Protein AF-A0A9P4VX87-F1 (afdb_monomer_lite)

Organism: NCBI:txid1346257

Structure (mmCIF, N/CA/C/O backbone):
data_AF-A0A9P4VX87-F1
#
_entry.id   AF-A0A9P4VX87-F1
#
loop_
_atom_site.group_PDB
_atom_site.id
_atom_site.type_symbol
_atom_site.label_atom_id
_atom_site.label_alt_id
_atom_site.label_comp_id
_atom_site.label_asym_id
_atom_site.label_entity_id
_atom_site.label_seq_id
_atom_site.pdbx_PDB_ins_code
_atom_site.Cartn_x
_atom_site.Cartn_y
_atom_site.Cartn_z
_atom_site.occupancy
_atom_site.B_iso_or_equiv
_atom_site.auth_seq_id
_atom_site.auth_comp_id
_atom_site.auth_asym_id
_atom_site.auth_atom_id
_atom_site.pdbx_PDB_model_num
ATOM 1 N N . MET A 1 1 ? -14.992 21.705 15.694 1.00 51.75 1 MET A N 1
ATOM 2 C CA . MET A 1 1 ? -15.619 20.490 15.130 1.00 51.75 1 MET A CA 1
ATOM 3 C C . MET A 1 1 ? -15.555 19.301 16.099 1.00 51.75 1 MET A C 1
ATOM 5 O O . MET A 1 1 ? -16.395 18.420 15.981 1.00 51.75 1 MET A O 1
ATOM 9 N N . ILE A 1 2 ? -14.678 19.348 17.113 1.00 53.81 2 ILE A N 1
ATOM 10 C CA . ILE A 1 2 ? -14.534 18.455 18.288 1.00 53.81 2 ILE A CA 1
ATOM 11 C C . ILE A 1 2 ? -15.812 17.770 18.815 1.00 53.81 2 ILE A C 1
ATOM 13 O O . ILE A 1 2 ? -15.749 16.610 19.221 1.00 53.81 2 ILE A O 1
ATOM 17 N N . SER A 1 3 ? -16.982 18.418 18.800 1.00 66.88 3 SER A N 1
ATOM 18 C CA . SER A 1 3 ? -18.231 17.787 19.256 1.00 66.88 3 SER A CA 1
ATOM 19 C C . SER A 1 3 ? -18.628 16.541 18.450 1.00 66.88 3 SER A C 1
ATOM 21 O O . SER A 1 3 ? -19.128 15.587 19.042 1.00 66.88 3 SER A O 1
ATOM 23 N N . GLY A 1 4 ? -18.382 16.511 17.134 1.00 79.25 4 GLY A N 1
ATOM 24 C CA . GLY A 1 4 ? -18.858 15.441 16.248 1.00 79.25 4 GLY A CA 1
ATOM 25 C C . GLY A 1 4 ? -18.179 14.091 16.491 1.00 79.25 4 GLY A C 1
ATOM 26 O O . GLY A 1 4 ? -18.853 13.098 16.758 1.00 79.25 4 GLY A O 1
ATOM 27 N N . ALA A 1 5 ? -16.842 14.052 16.465 1.00 73.31 5 ALA A N 1
ATOM 28 C CA . ALA A 1 5 ? -16.083 12.815 16.679 1.00 73.31 5 ALA A CA 1
ATOM 29 C C . ALA A 1 5 ? -16.333 12.224 18.078 1.00 73.31 5 ALA A C 1
ATOM 31 O O . ALA A 1 5 ? -16.560 11.023 18.221 1.00 73.31 5 ALA A O 1
ATOM 32 N N . LYS A 1 6 ? -16.374 13.084 19.105 1.00 83.19 6 LYS A N 1
ATOM 33 C CA . LYS A 1 6 ? -16.723 12.704 20.478 1.00 83.19 6 LYS A CA 1
ATOM 34 C C . LYS A 1 6 ? -18.116 12.074 20.571 1.00 83.19 6 LYS A C 1
ATOM 36 O O . LYS A 1 6 ? -18.276 11.075 21.269 1.00 83.19 6 LYS A O 1
ATOM 41 N N . MET A 1 7 ? -19.112 12.646 19.892 1.00 86.50 7 MET A N 1
ATOM 42 C CA . MET A 1 7 ? -20.485 12.135 19.899 1.00 86.50 7 MET A CA 1
ATOM 43 C C . MET A 1 7 ? -20.558 10.728 19.295 1.00 86.50 7 MET A C 1
ATOM 45 O O . MET A 1 7 ? -21.020 9.817 19.974 1.00 86.50 7 MET A O 1
ATOM 49 N N . ILE A 1 8 ? -19.996 10.535 18.096 1.00 88.38 8 ILE A N 1
ATOM 50 C CA . ILE A 1 8 ? -19.973 9.240 17.389 1.00 88.38 8 ILE A CA 1
ATOM 51 C C . ILE A 1 8 ? -19.275 8.156 18.227 1.00 88.38 8 ILE A C 1
ATOM 53 O O . ILE A 1 8 ? -19.765 7.034 18.336 1.00 88.38 8 ILE A O 1
ATOM 57 N N . VAL A 1 9 ? -18.141 8.481 18.860 1.00 87.81 9 VAL A N 1
ATOM 58 C CA . VAL A 1 9 ? -17.408 7.522 19.704 1.00 87.81 9 VAL A CA 1
ATOM 59 C C . VAL A 1 9 ? -18.193 7.141 20.965 1.00 87.81 9 VAL A C 1
ATOM 61 O O . VAL A 1 9 ? -18.190 5.971 21.351 1.00 87.81 9 VAL A O 1
ATOM 64 N N . ASN A 1 10 ? -18.870 8.099 21.605 1.00 90.62 10 ASN A N 1
ATOM 65 C CA . ASN A 1 10 ? -19.718 7.814 22.762 1.00 90.62 10 ASN A CA 1
ATOM 66 C C . ASN A 1 10 ? -20.929 6.961 22.367 1.00 90.62 10 ASN A C 1
ATOM 68 O O . ASN A 1 10 ? -21.213 5.973 23.035 1.00 90.62 10 ASN A O 1
ATOM 72 N N . GLU A 1 11 ? -21.606 7.303 21.270 1.00 94.12 11 GLU A N 1
ATOM 73 C CA . GLU A 1 11 ? -22.747 6.554 20.737 1.00 94.12 11 GLU A CA 1
ATOM 74 C C . GLU A 1 11 ? -22.368 5.100 20.423 1.00 94.12 11 GLU A C 1
ATOM 76 O O . GLU A 1 11 ? -23.004 4.175 20.930 1.00 94.12 11 GLU A O 1
ATOM 81 N N . PHE A 1 12 ? -21.261 4.885 19.703 1.00 93.12 12 PHE A N 1
ATOM 82 C CA . PHE A 1 12 ? -20.718 3.549 19.451 1.00 93.12 12 PHE A CA 1
ATOM 83 C C . PHE A 1 12 ? -20.520 2.756 20.752 1.00 93.12 12 PHE A C 1
ATOM 85 O O . PHE A 1 12 ? -20.948 1.609 20.853 1.00 93.12 12 PHE A O 1
ATOM 92 N N . PHE A 1 13 ? -19.911 3.362 21.773 1.00 94.75 13 PHE A N 1
ATOM 93 C CA . PHE A 1 13 ? -19.628 2.693 23.044 1.00 94.75 13 PHE A CA 1
ATOM 94 C C . PHE A 1 13 ? -20.814 2.549 24.003 1.00 94.75 13 PHE A C 1
ATOM 96 O O . PHE A 1 13 ? -20.696 1.779 24.964 1.00 94.75 13 PHE A O 1
ATOM 103 N N . ASN A 1 14 ? -21.900 3.282 23.772 1.00 95.94 14 ASN A N 1
ATOM 104 C CA . ASN A 1 14 ? -23.174 3.108 24.462 1.00 95.94 14 ASN A CA 1
ATOM 105 C C . ASN A 1 14 ? -23.969 1.957 23.832 1.00 95.94 14 ASN A C 1
ATOM 107 O O . ASN A 1 14 ? -24.584 1.181 24.554 1.00 95.94 14 ASN A O 1
ATOM 111 N N . ASN A 1 15 ? -23.893 1.810 22.505 1.00 96.69 15 ASN A N 1
ATOM 112 C CA . ASN A 1 15 ? -24.553 0.733 21.764 1.00 96.69 15 ASN A CA 1
ATOM 113 C C . ASN A 1 15 ? -23.782 -0.603 21.824 1.00 96.69 15 ASN A C 1
ATOM 115 O O . ASN A 1 15 ? -24.377 -1.652 21.612 1.00 96.69 15 ASN A O 1
ATOM 119 N N . ASN A 1 16 ? -22.477 -0.570 22.125 1.00 95.88 16 ASN A N 1
ATOM 120 C CA . ASN A 1 16 ? -21.585 -1.737 22.212 1.00 95.88 16 ASN A CA 1
ATOM 121 C C . ASN A 1 16 ? -20.848 -1.710 23.570 1.00 95.88 16 ASN A C 1
ATOM 123 O O . ASN A 1 16 ? -19.683 -1.298 23.688 1.00 95.88 16 ASN A O 1
ATOM 127 N N . ILE A 1 17 ? -21.573 -2.037 24.645 1.00 96.62 17 ILE A N 1
ATOM 128 C CA . ILE A 1 17 ? -21.105 -1.886 26.036 1.00 96.62 17 ILE A CA 1
ATOM 129 C C . ILE A 1 17 ? -19.985 -2.870 26.401 1.00 96.62 17 ILE A C 1
ATOM 131 O O . ILE A 1 17 ? -19.109 -2.542 27.206 1.00 96.62 17 ILE A O 1
ATOM 135 N N . GLU A 1 18 ? -19.987 -4.042 25.773 1.00 97.06 18 GLU A N 1
ATOM 136 C CA . GLU A 1 18 ? -19.048 -5.152 25.935 1.00 97.06 18 GLU A CA 1
ATOM 137 C C . GLU A 1 18 ? -17.668 -4.896 25.306 1.00 97.06 18 GLU A C 1
ATOM 139 O O . GLU A 1 18 ? -16.687 -5.546 25.687 1.00 97.06 18 GLU A O 1
ATOM 144 N N . VAL A 1 19 ? -17.547 -3.911 24.405 1.00 95.38 19 VAL A N 1
ATOM 145 C CA . VAL A 1 19 ? -16.275 -3.544 23.765 1.00 95.38 19 VAL A CA 1
ATOM 146 C C . VAL A 1 19 ? -15.327 -2.889 24.776 1.00 95.38 19 VAL A C 1
ATOM 148 O O . VAL A 1 19 ? -15.381 -1.691 25.057 1.00 95.38 19 VAL A O 1
ATOM 151 N N . LYS A 1 20 ? -14.400 -3.688 25.312 1.00 95.88 20 LYS A N 1
ATOM 152 C CA . LYS A 1 20 ? -13.358 -3.249 26.263 1.00 95.88 20 LYS A CA 1
ATOM 153 C C . LYS A 1 20 ? -12.129 -2.634 25.582 1.00 95.88 20 LYS A C 1
ATOM 155 O O . LYS A 1 20 ? -11.438 -1.807 26.187 1.00 95.88 20 LYS A O 1
ATOM 160 N N . PHE A 1 21 ? -11.866 -3.014 24.332 1.00 95.81 21 PHE A N 1
ATOM 161 C CA . PHE A 1 21 ? -10.670 -2.644 23.576 1.00 95.81 21 PHE A CA 1
ATOM 162 C C . PHE A 1 21 ? -11.008 -2.227 22.144 1.00 95.81 21 PHE A C 1
ATOM 164 O O . PHE A 1 21 ? -11.924 -2.771 21.536 1.00 95.81 21 PHE A O 1
ATOM 171 N N . VAL A 1 22 ? -10.223 -1.302 21.593 1.00 90.00 22 VAL A N 1
ATOM 172 C CA . VAL A 1 22 ? -10.300 -0.848 20.200 1.00 90.00 22 VAL A CA 1
ATOM 173 C C . VAL A 1 22 ? -8.996 -1.197 19.491 1.00 90.00 22 VAL A C 1
ATOM 175 O O . VAL A 1 22 ? -7.906 -1.002 20.038 1.00 90.00 22 VAL A O 1
ATOM 178 N N . ARG A 1 23 ? -9.114 -1.708 18.263 1.00 87.25 23 ARG A N 1
ATOM 179 C CA . ARG A 1 23 ? -7.987 -2.014 17.379 1.00 87.25 23 ARG A CA 1
ATOM 180 C C . ARG A 1 23 ? -7.685 -0.803 16.499 1.00 87.25 23 ARG A C 1
ATOM 182 O O . ARG A 1 23 ? -8.334 -0.591 15.478 1.00 87.25 23 ARG A O 1
ATOM 189 N N . LEU A 1 24 ? -6.691 -0.015 16.892 1.00 80.56 24 LEU A N 1
ATOM 190 C CA . LEU A 1 24 ? -6.141 1.041 16.049 1.00 80.56 24 LEU A CA 1
ATOM 191 C C . LEU A 1 24 ? -5.303 0.410 14.943 1.00 80.56 24 LEU A C 1
ATOM 193 O O . LEU A 1 24 ? -4.295 -0.227 15.241 1.00 80.56 24 LEU A O 1
ATOM 197 N N . THR A 1 25 ? -5.709 0.613 13.693 1.00 78.38 25 THR A N 1
ATOM 198 C CA . THR A 1 25 ? -5.045 0.038 12.518 1.00 78.38 25 THR A CA 1
ATOM 199 C C . THR A 1 25 ? -4.660 1.154 11.551 1.00 78.38 25 THR A C 1
ATOM 201 O O . THR A 1 25 ? -5.471 2.042 11.293 1.00 78.38 25 THR A O 1
ATOM 204 N N . TRP A 1 26 ? -3.433 1.135 11.036 1.00 78.69 26 TRP A N 1
ATOM 205 C CA . TRP A 1 26 ? -2.957 2.056 9.999 1.00 78.69 26 TRP A CA 1
ATOM 206 C C . TRP A 1 26 ? -1.981 1.341 9.063 1.00 78.69 26 TRP A C 1
ATOM 208 O O . TRP A 1 26 ? -1.484 0.265 9.385 1.00 78.69 26 TRP A O 1
ATOM 218 N N . VAL A 1 27 ? -1.707 1.938 7.908 1.00 71.56 27 VAL A N 1
ATOM 219 C CA . VAL A 1 27 ? -0.697 1.462 6.954 1.00 71.56 27 VAL A CA 1
ATOM 220 C C . VAL A 1 27 ? 0.492 2.418 7.005 1.00 71.56 27 VAL A C 1
ATOM 222 O O . VAL A 1 27 ? 0.299 3.631 7.127 1.00 71.56 27 VAL A O 1
ATOM 225 N N . ASP A 1 28 ? 1.705 1.875 6.984 1.00 75.56 28 ASP A N 1
ATOM 226 C CA . ASP A 1 28 ? 2.951 2.645 7.003 1.00 75.56 28 ASP A CA 1
ATOM 227 C C . ASP A 1 28 ? 3.530 2.863 5.583 1.00 75.56 28 ASP A C 1
ATOM 229 O O . ASP A 1 28 ? 2.918 2.447 4.598 1.00 75.56 28 ASP A O 1
ATOM 233 N N . PHE A 1 29 ? 4.676 3.543 5.437 1.00 69.06 29 PHE A N 1
ATOM 234 C CA . PHE A 1 29 ? 5.239 3.884 4.115 1.00 69.06 29 PHE A CA 1
ATOM 235 C C . PHE A 1 29 ? 5.654 2.685 3.253 1.00 69.06 29 PHE A C 1
ATOM 237 O O . PHE A 1 29 ? 5.948 2.864 2.074 1.00 69.06 29 PHE A O 1
ATOM 244 N N . LEU A 1 30 ? 5.690 1.476 3.815 1.00 69.31 30 LEU A N 1
ATOM 245 C CA . LEU A 1 30 ? 6.043 0.247 3.104 1.00 69.31 30 LEU A CA 1
ATOM 246 C C . LEU A 1 30 ? 4.815 -0.628 2.824 1.00 69.31 30 LEU A C 1
ATOM 248 O O . LEU A 1 30 ? 4.954 -1.797 2.476 1.00 69.31 30 LEU A O 1
ATOM 252 N N . GLY A 1 31 ? 3.607 -0.093 3.027 1.00 70.19 31 GLY A N 1
ATOM 253 C CA . GLY A 1 31 ? 2.368 -0.858 2.911 1.00 70.19 31 GLY A CA 1
ATOM 254 C C . GLY A 1 31 ? 2.112 -1.793 4.098 1.00 70.19 31 GLY A C 1
ATOM 255 O O . GLY A 1 31 ? 1.125 -2.529 4.091 1.00 70.19 31 GLY A O 1
ATOM 256 N N . ALA A 1 32 ? 2.947 -1.775 5.145 1.00 72.06 32 ALA A N 1
ATOM 257 C CA . ALA A 1 32 ? 2.795 -2.701 6.257 1.00 72.06 32 ALA A CA 1
ATOM 258 C C . ALA A 1 32 ? 1.619 -2.290 7.154 1.00 72.06 32 ALA A C 1
ATOM 260 O O . ALA A 1 32 ? 1.594 -1.197 7.730 1.00 72.06 32 ALA A O 1
ATOM 261 N N . LEU A 1 33 ? 0.651 -3.197 7.309 1.00 72.62 33 LEU A N 1
ATOM 262 C CA . LEU A 1 33 ? -0.486 -3.010 8.202 1.00 72.62 33 LEU A CA 1
ATOM 263 C C . LEU A 1 33 ? -0.019 -3.066 9.661 1.00 72.62 33 LEU A C 1
ATOM 265 O O . LEU A 1 33 ? 0.383 -4.110 10.177 1.00 72.62 33 LEU A O 1
ATOM 269 N N . ARG A 1 34 ? -0.085 -1.932 10.350 1.00 76.12 34 ARG A N 1
ATOM 270 C CA . ARG A 1 34 ? 0.271 -1.795 11.761 1.00 76.12 34 ARG A CA 1
ATOM 271 C C . ARG A 1 34 ? -0.985 -1.783 12.615 1.00 76.12 34 ARG A C 1
ATOM 273 O O . ARG A 1 34 ? -1.980 -1.153 12.272 1.00 76.12 34 ARG A O 1
ATOM 280 N N . THR A 1 35 ? -0.921 -2.463 13.755 1.00 78.81 35 THR A N 1
ATOM 281 C CA . THR A 1 35 ? -2.012 -2.540 14.731 1.00 78.81 35 THR A CA 1
ATOM 282 C C . THR A 1 35 ? -1.505 -2.176 16.124 1.00 78.81 35 THR A C 1
ATOM 284 O O . THR A 1 35 ? -0.443 -2.635 16.541 1.00 78.81 35 THR A O 1
ATOM 287 N N . ARG A 1 36 ? -2.293 -1.414 16.891 1.00 81.88 36 ARG A N 1
ATOM 288 C CA . ARG A 1 36 ? -2.228 -1.411 18.361 1.00 81.88 36 ARG A CA 1
ATOM 289 C C . ARG A 1 36 ? -3.610 -1.631 18.953 1.00 81.88 36 ARG A C 1
ATOM 291 O O . ARG A 1 36 ? -4.609 -1.122 18.454 1.00 81.88 36 ARG A O 1
ATOM 298 N N . ILE A 1 37 ? -3.646 -2.360 20.060 1.00 88.12 37 ILE A N 1
ATOM 299 C CA . ILE A 1 37 ? -4.846 -2.540 20.872 1.00 88.12 37 ILE A CA 1
ATOM 300 C C . ILE A 1 37 ? -4.787 -1.511 22.001 1.00 88.12 37 ILE A C 1
ATOM 302 O O . ILE A 1 37 ? -3.785 -1.416 22.709 1.00 88.12 37 ILE A O 1
ATOM 306 N N . ILE A 1 38 ? -5.846 -0.721 22.157 1.00 90.94 38 ILE A N 1
ATOM 307 C CA . ILE A 1 38 ? -5.976 0.288 23.215 1.00 90.94 38 ILE A CA 1
ATOM 308 C C . ILE A 1 38 ? -7.297 0.112 23.962 1.00 90.94 38 ILE A C 1
ATOM 310 O O . ILE A 1 38 ? -8.258 -0.438 23.433 1.00 90.94 38 ILE A O 1
ATOM 314 N N . THR A 1 39 ? -7.359 0.562 25.213 1.00 96.75 39 THR A N 1
ATOM 315 C CA . THR A 1 39 ? -8.564 0.431 26.046 1.00 96.75 39 THR A CA 1
ATOM 316 C C . THR A 1 39 ? -9.666 1.404 25.619 1.00 96.75 39 THR A C 1
ATOM 318 O O . THR A 1 39 ? -9.377 2.497 25.123 1.00 96.75 39 THR A O 1
ATOM 321 N N . LYS A 1 40 ? -10.930 1.060 25.907 1.00 93.88 40 LYS A N 1
ATOM 322 C CA . LYS A 1 40 ? -12.100 1.955 25.776 1.00 93.88 40 LYS A CA 1
ATOM 323 C C . LYS A 1 40 ? -11.849 3.339 26.386 1.00 93.88 40 LYS A C 1
ATOM 325 O O . LYS A 1 40 ? -12.098 4.349 25.733 1.00 93.88 40 LYS A O 1
ATOM 330 N N . LYS A 1 41 ? -11.246 3.393 27.583 1.00 95.75 41 LYS A N 1
ATOM 331 C CA . LYS A 1 41 ? -10.828 4.650 28.230 1.00 95.75 41 LYS A CA 1
ATOM 332 C C . LYS A 1 41 ? -9.846 5.449 27.367 1.00 95.75 41 LYS A C 1
ATOM 334 O O . LYS A 1 41 ? -10.099 6.617 27.104 1.00 95.75 41 LYS A O 1
ATOM 339 N N . ARG A 1 42 ? -8.764 4.833 26.871 1.00 92.62 42 ARG A N 1
ATOM 340 C CA . ARG A 1 42 ? -7.776 5.546 26.043 1.00 92.62 42 ARG A CA 1
ATOM 341 C C . ARG A 1 42 ? -8.372 6.025 24.716 1.00 92.62 42 ARG A C 1
ATOM 343 O O . ARG A 1 42 ? -7.994 7.098 24.260 1.00 92.62 42 ARG A O 1
ATOM 350 N N . TRP A 1 43 ? -9.297 5.273 24.115 1.00 90.88 43 TRP A N 1
ATOM 351 C CA . TRP A 1 43 ? -10.029 5.725 22.925 1.00 90.88 43 TRP A CA 1
ATOM 352 C C . TRP A 1 43 ? -10.914 6.936 23.226 1.00 90.88 43 TRP A C 1
ATOM 354 O O . TRP A 1 43 ? -10.905 7.886 22.456 1.00 90.88 43 TRP A O 1
ATOM 364 N N . LEU A 1 44 ? -11.602 6.954 24.372 1.00 90.44 44 LEU A N 1
ATOM 365 C CA . LEU A 1 44 ? -12.362 8.118 24.834 1.00 90.44 44 LEU A CA 1
ATOM 366 C C . LEU A 1 44 ? -11.458 9.324 25.130 1.00 90.44 44 LEU A C 1
ATOM 368 O O . LEU A 1 44 ? -11.801 10.442 24.758 1.00 90.44 44 LEU A O 1
ATOM 372 N N . ASP A 1 45 ? -10.293 9.133 25.750 1.00 89.75 45 ASP A N 1
ATOM 373 C CA . ASP A 1 45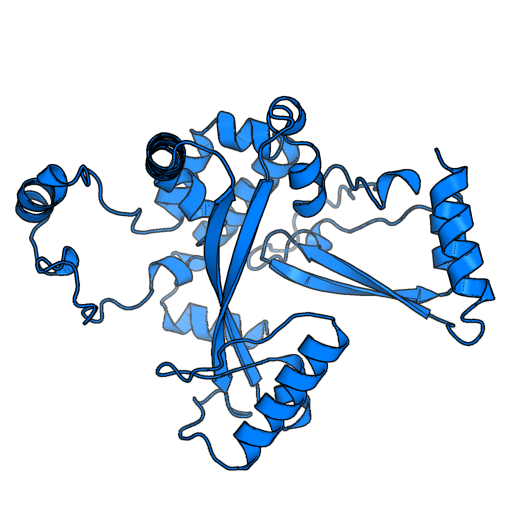 ? -9.342 10.228 25.994 1.00 89.75 45 ASP A CA 1
ATOM 374 C C . ASP A 1 45 ? -8.805 10.814 24.670 1.00 89.75 45 ASP A C 1
ATOM 376 O O . ASP A 1 45 ? -8.678 12.031 24.518 1.00 89.75 45 ASP A O 1
ATOM 380 N N . LEU A 1 46 ? -8.545 9.955 23.675 1.00 86.56 46 LEU A N 1
ATOM 381 C CA . LEU A 1 46 ? -8.236 10.387 22.310 1.00 86.56 46 LEU A CA 1
ATOM 382 C C . LEU A 1 46 ? -9.429 11.134 21.693 1.00 86.56 46 LEU A C 1
ATOM 384 O O . LEU A 1 46 ? -9.235 12.256 21.243 1.00 86.56 46 LEU A O 1
ATOM 388 N N . ALA A 1 47 ? -10.648 10.583 21.762 1.00 84.69 47 ALA A N 1
ATOM 389 C CA . ALA A 1 47 ? -11.894 11.175 21.251 1.00 84.69 47 ALA A CA 1
ATOM 390 C C . ALA A 1 47 ? -12.184 12.580 21.805 1.00 84.69 47 ALA A C 1
ATOM 392 O O . ALA A 1 47 ? -12.682 13.455 21.099 1.00 84.69 47 ALA A O 1
ATOM 393 N N . ASN A 1 48 ? -11.851 12.801 23.077 1.00 85.75 48 ASN A N 1
ATOM 394 C CA . ASN A 1 48 ? -12.002 14.079 23.765 1.00 85.75 48 ASN A CA 1
ATOM 395 C C . ASN A 1 48 ? -10.874 15.083 23.465 1.00 85.75 48 ASN A C 1
ATOM 397 O O . ASN A 1 48 ? -10.966 16.230 23.898 1.00 85.75 48 ASN A O 1
ATOM 401 N N . GLY A 1 49 ? -9.793 14.669 22.797 1.00 84.00 49 GLY A N 1
ATOM 402 C CA . GLY A 1 49 ? -8.578 15.475 22.645 1.00 84.00 49 GLY A CA 1
ATOM 403 C C . GLY A 1 49 ? -7.791 15.686 23.947 1.00 84.00 49 GLY A C 1
ATOM 404 O O . GLY A 1 49 ? -6.820 16.439 23.947 1.00 84.00 49 GLY A O 1
ATOM 405 N N . SER A 1 50 ? -8.162 15.014 25.047 1.00 85.50 50 SER A N 1
ATOM 406 C CA . SER A 1 50 ? -7.413 15.037 26.314 1.00 85.50 50 SER A CA 1
ATOM 407 C C . SER A 1 50 ? -6.133 14.197 26.250 1.00 85.50 50 SER A C 1
ATOM 409 O O . SER A 1 50 ? -5.288 14.271 27.143 1.00 85.50 50 SER A O 1
ATOM 411 N N . ASN A 1 51 ? -5.959 13.413 25.184 1.00 85.88 51 ASN A N 1
ATOM 412 C CA . ASN A 1 51 ? -4.729 12.701 24.887 1.00 85.88 51 ASN A CA 1
ATOM 413 C C . ASN A 1 51 ? -4.341 12.798 23.411 1.00 85.88 51 ASN A C 1
ATOM 415 O O . ASN A 1 51 ? -5.150 13.126 22.548 1.00 85.88 51 ASN A O 1
ATOM 419 N N . HIS A 1 52 ? -3.091 12.444 23.127 1.00 80.88 52 HIS A N 1
ATOM 420 C CA . HIS A 1 52 ? -2.560 12.328 21.772 1.00 80.88 52 HIS A CA 1
ATOM 421 C C . HIS A 1 52 ? -2.038 10.910 21.518 1.00 80.88 52 HIS A C 1
ATOM 423 O O . HIS A 1 52 ? -1.826 10.123 22.449 1.00 80.88 52 HIS A O 1
ATOM 429 N N . TYR A 1 53 ? -1.858 10.556 20.248 1.00 77.75 53 TYR A N 1
ATOM 430 C CA . TYR A 1 53 ? -1.362 9.245 19.846 1.00 77.75 53 TYR A CA 1
ATOM 431 C C . TYR A 1 53 ? -0.051 9.407 19.082 1.00 77.75 53 TYR A C 1
ATOM 433 O O . TYR A 1 53 ? -0.041 9.706 17.893 1.00 77.75 53 TYR A O 1
ATOM 441 N N . SER A 1 54 ? 1.069 9.234 19.780 1.00 77.00 54 SER A N 1
ATOM 442 C CA . SER A 1 54 ? 2.387 9.311 19.156 1.00 77.00 54 SER A CA 1
ATOM 443 C C . SER A 1 54 ? 2.722 8.001 18.445 1.00 77.00 54 SER A C 1
ATOM 445 O O . SER A 1 54 ? 2.723 6.915 19.044 1.00 77.00 54 SER A O 1
ATOM 447 N N . LEU A 1 55 ? 3.060 8.121 17.166 1.00 69.69 55 LEU A N 1
ATOM 448 C CA . LEU A 1 55 ? 3.786 7.097 16.436 1.00 69.69 55 LEU A CA 1
ATOM 449 C C . LEU A 1 55 ? 5.276 7.411 16.554 1.00 69.69 55 LEU A C 1
ATOM 451 O O . LEU A 1 55 ? 5.710 8.543 16.345 1.00 69.69 55 LEU A O 1
ATOM 455 N N . ALA A 1 56 ? 6.065 6.406 16.927 1.00 67.12 56 ALA A N 1
ATOM 456 C CA . ALA A 1 56 ? 7.503 6.493 16.742 1.00 67.12 56 ALA A CA 1
ATOM 457 C C . ALA A 1 56 ? 7.794 6.417 15.234 1.00 67.12 56 ALA A C 1
ATOM 459 O O . ALA A 1 56 ? 7.013 5.831 14.485 1.00 67.12 56 ALA A O 1
ATOM 460 N N . LEU A 1 57 ? 8.897 7.010 14.779 1.00 59.09 57 LEU A N 1
ATOM 461 C CA . LEU A 1 57 ? 9.211 7.101 13.348 1.00 59.09 57 LEU A CA 1
ATOM 462 C C . LEU A 1 57 ? 9.306 5.703 12.688 1.00 59.09 57 LEU A C 1
ATOM 464 O O . LEU A 1 57 ? 8.820 5.496 11.582 1.00 59.09 57 LEU A O 1
ATOM 468 N N . ASN A 1 58 ? 9.772 4.697 13.437 1.00 56.22 58 ASN A N 1
ATOM 469 C CA . ASN A 1 58 ? 9.793 3.276 13.049 1.00 56.22 58 ASN A CA 1
ATOM 470 C C . ASN A 1 58 ? 8.407 2.574 12.981 1.00 56.22 58 ASN A C 1
ATOM 472 O O . ASN A 1 58 ? 8.302 1.391 12.653 1.00 56.22 58 ASN A O 1
ATOM 476 N N . CYS A 1 59 ? 7.333 3.272 13.357 1.00 51.97 59 CYS A N 1
ATOM 477 C CA . CYS A 1 59 ? 5.940 2.844 13.192 1.00 51.97 59 CYS A CA 1
ATOM 478 C C . CYS A 1 59 ? 5.283 3.479 11.950 1.00 51.97 59 CYS A C 1
ATOM 480 O O . CYS A 1 59 ? 4.134 3.160 11.642 1.00 51.97 59 CYS A O 1
ATOM 482 N N . LEU A 1 60 ? 6.004 4.389 11.284 1.00 58.34 60 LEU A N 1
ATOM 483 C CA . LEU A 1 60 ? 5.725 4.913 9.946 1.00 58.34 60 LEU A CA 1
ATOM 484 C C . LEU A 1 60 ? 6.656 4.266 8.897 1.00 58.34 60 LEU A C 1
ATOM 486 O O . LEU A 1 60 ? 6.317 4.226 7.721 1.00 58.34 60 LEU A O 1
ATOM 490 N N . ILE A 1 61 ? 7.808 3.737 9.323 1.00 49.28 61 ILE A N 1
ATOM 491 C CA . ILE A 1 61 ? 8.875 3.168 8.486 1.00 49.28 61 ILE A CA 1
ATOM 492 C C . ILE A 1 61 ? 9.325 1.835 9.109 1.00 49.28 61 ILE A C 1
ATOM 494 O O . ILE A 1 61 ? 9.804 1.862 10.240 1.00 49.28 61 ILE A O 1
ATOM 498 N N . ILE A 1 62 ? 9.260 0.680 8.426 1.00 41.66 62 ILE A N 1
ATOM 499 C CA . ILE A 1 62 ? 10.085 -0.472 8.865 1.00 41.66 62 ILE A CA 1
ATOM 500 C C . ILE A 1 62 ? 11.542 -0.158 8.499 1.00 41.66 62 ILE A C 1
ATOM 502 O O . ILE A 1 62 ? 11.835 0.062 7.324 1.00 41.66 62 ILE A O 1
ATOM 506 N N . PRO A 1 63 ? 12.479 -0.148 9.460 1.00 37.34 63 PRO A N 1
ATOM 507 C CA . PRO A 1 63 ? 13.889 -0.019 9.145 1.00 37.34 63 PRO A CA 1
ATOM 508 C C . PRO A 1 63 ? 14.423 -1.370 8.667 1.00 37.34 63 PRO A C 1
ATOM 510 O O . PRO A 1 63 ? 14.765 -2.222 9.484 1.00 37.34 63 PRO A O 1
ATOM 513 N N . ILE A 1 64 ? 14.529 -1.568 7.353 1.00 40.88 64 ILE A N 1
ATOM 514 C CA . ILE A 1 64 ? 15.192 -2.769 6.817 1.00 40.88 64 ILE A CA 1
ATOM 515 C C . ILE A 1 64 ? 16.731 -2.590 6.785 1.00 40.88 64 ILE A C 1
ATOM 517 O O . ILE A 1 64 ? 17.466 -3.562 6.644 1.00 40.88 64 ILE A O 1
ATOM 521 N N . SER A 1 65 ? 17.245 -1.366 7.008 1.00 34.84 65 SER A N 1
ATOM 522 C CA . SER A 1 65 ? 18.688 -1.067 6.925 1.00 34.84 65 SER A CA 1
ATOM 523 C C . SER A 1 65 ? 19.299 -0.122 7.977 1.00 34.84 65 SER A C 1
ATOM 525 O O . SER A 1 65 ? 20.500 0.139 7.906 1.00 34.84 65 SER A O 1
ATOM 527 N N . THR A 1 66 ? 18.566 0.383 8.983 1.00 34.78 66 THR A N 1
ATOM 528 C CA . THR A 1 66 ? 19.179 1.297 9.975 1.00 34.78 66 THR A CA 1
ATOM 529 C C . THR A 1 66 ? 19.810 0.567 11.163 1.00 34.78 66 THR A C 1
ATOM 531 O O . THR A 1 66 ? 19.111 0.075 12.051 1.00 34.78 66 THR A O 1
ATOM 534 N N . ALA A 1 67 ? 21.141 0.628 11.239 1.00 33.03 67 ALA A N 1
ATOM 535 C CA . ALA A 1 67 ? 21.889 0.576 12.498 1.00 33.03 67 ALA A CA 1
ATOM 536 C C . ALA A 1 67 ? 21.397 1.691 13.470 1.00 33.03 67 ALA A C 1
ATOM 538 O O . ALA A 1 67 ? 20.723 2.624 13.026 1.00 33.03 67 ALA A O 1
ATOM 539 N N . PRO A 1 68 ? 21.688 1.644 14.789 1.00 34.47 68 PRO A N 1
ATOM 540 C CA . PRO A 1 68 ? 20.904 2.352 15.821 1.00 34.47 68 PRO A CA 1
ATOM 541 C C . PRO A 1 68 ? 21.078 3.888 15.898 1.00 34.47 68 PRO A C 1
ATOM 543 O O . PRO A 1 68 ? 20.720 4.508 16.897 1.00 34.47 68 PRO A O 1
ATOM 546 N N . CYS A 1 69 ? 21.615 4.531 14.862 1.00 31.81 69 CYS A N 1
ATOM 547 C CA . CYS A 1 69 ? 21.999 5.942 14.826 1.00 31.81 69 CYS A CA 1
ATOM 548 C C . CYS A 1 69 ? 21.020 6.838 14.034 1.00 31.81 69 CYS A C 1
ATOM 550 O O . CYS A 1 69 ? 21.430 7.624 13.183 1.00 31.81 69 CYS A O 1
ATOM 552 N N . VAL A 1 70 ? 19.721 6.789 14.363 1.00 34.75 70 VAL A N 1
ATOM 553 C CA . VAL A 1 70 ? 18.741 7.813 13.941 1.00 34.75 70 VAL A CA 1
ATOM 554 C C . VAL A 1 70 ? 18.061 8.417 15.173 1.00 34.75 70 VAL A C 1
ATOM 556 O O . VAL A 1 70 ? 17.397 7.722 15.939 1.00 34.75 70 VAL A O 1
ATOM 559 N N . SER A 1 71 ? 18.238 9.727 15.374 1.00 36.81 71 SER A N 1
ATOM 560 C CA . SER A 1 71 ? 17.711 10.449 16.541 1.00 36.81 71 SER A CA 1
ATOM 561 C C . SER A 1 71 ? 16.169 10.462 16.559 1.00 36.81 71 SER A C 1
ATOM 563 O O . SER A 1 71 ? 15.557 10.840 15.555 1.00 36.81 71 SER A O 1
ATOM 565 N N . PRO A 1 72 ? 15.510 10.098 17.678 1.00 34.91 72 PRO A N 1
ATOM 566 C CA . PRO A 1 72 ? 14.058 9.953 17.738 1.00 34.91 72 PRO A CA 1
ATOM 567 C C . PRO A 1 72 ? 13.335 11.304 17.883 1.00 34.91 72 PRO A C 1
ATOM 569 O O . PRO A 1 72 ? 12.810 11.646 18.944 1.00 34.91 72 PRO A O 1
ATOM 572 N N . LYS A 1 73 ? 13.223 12.061 16.786 1.00 39.91 73 LYS A N 1
ATOM 573 C CA . LYS A 1 73 ? 12.201 13.113 16.667 1.00 39.91 73 LYS A CA 1
ATOM 574 C C . LYS A 1 73 ? 10.844 12.448 16.406 1.00 39.91 73 LYS A C 1
ATOM 576 O O . LYS A 1 73 ? 10.551 12.025 15.294 1.00 39.91 73 LYS A O 1
ATOM 581 N N . ALA A 1 74 ? 10.035 12.301 17.454 1.00 38.12 74 ALA A N 1
ATOM 582 C CA . ALA A 1 74 ? 8.713 11.683 17.355 1.00 38.12 74 ALA A CA 1
ATOM 583 C C . ALA A 1 74 ? 7.703 12.602 16.645 1.00 38.12 74 ALA A C 1
ATOM 585 O O . ALA A 1 74 ? 7.519 13.752 17.056 1.00 38.12 74 ALA A O 1
ATOM 586 N N . LEU A 1 75 ? 6.995 12.072 15.642 1.00 41.53 75 LEU A N 1
ATOM 587 C CA . LEU A 1 75 ? 5.906 12.782 14.973 1.00 41.53 75 LEU A CA 1
ATOM 588 C C . LEU A 1 75 ? 4.710 12.901 15.938 1.00 41.53 75 LEU A C 1
ATOM 590 O O . LEU A 1 75 ? 4.125 11.901 16.366 1.00 41.53 75 LEU A O 1
ATOM 594 N N . LYS A 1 76 ? 4.355 14.130 16.327 1.00 39.78 76 LYS A N 1
ATOM 595 C CA . LYS A 1 76 ? 3.246 14.393 17.259 1.00 39.78 76 LYS A CA 1
ATOM 596 C C . LYS A 1 76 ? 1.935 14.575 16.498 1.00 39.78 76 LYS A C 1
ATOM 598 O O . LYS A 1 76 ? 1.595 15.700 16.141 1.00 39.78 76 LYS A O 1
ATOM 603 N N . LEU A 1 77 ? 1.158 13.501 16.345 1.00 41.94 77 LEU A N 1
ATOM 604 C CA . LEU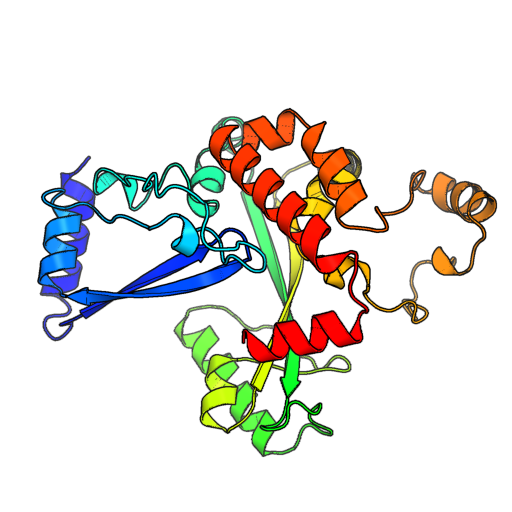 A 1 77 ? -0.241 13.610 15.915 1.00 41.94 77 LEU A CA 1
ATOM 605 C C . LEU A 1 77 ? -1.033 14.385 16.983 1.00 41.94 77 LEU A C 1
ATOM 607 O O . LEU A 1 77 ? -1.164 13.913 18.115 1.00 41.94 77 LEU A O 1
ATOM 611 N N . ARG A 1 78 ? -1.534 15.583 16.654 1.00 34.22 78 ARG A N 1
ATOM 612 C CA . ARG A 1 78 ? -2.333 16.417 17.570 1.00 34.22 78 ARG A CA 1
ATOM 613 C C . ARG A 1 78 ? -3.814 16.396 17.177 1.00 34.22 78 ARG A C 1
ATOM 615 O O . ARG A 1 78 ? -4.137 16.493 16.005 1.00 34.22 78 ARG A O 1
ATOM 622 N N . ASN A 1 79 ? -4.681 16.418 18.191 1.00 35.06 79 ASN A N 1
ATOM 623 C CA . ASN A 1 79 ? -6.139 16.620 18.126 1.00 35.06 79 ASN A CA 1
ATOM 624 C C . ASN A 1 79 ? -6.977 15.474 17.524 1.00 35.06 79 ASN A C 1
ATOM 626 O O . ASN A 1 79 ? -6.608 14.830 16.546 1.00 35.06 79 ASN A O 1
ATOM 630 N N . CYS A 1 80 ? -8.171 15.254 18.090 1.00 37.56 80 CYS A N 1
ATOM 631 C CA . CYS A 1 80 ? -9.065 14.189 17.627 1.00 37.56 80 CYS A CA 1
ATOM 632 C C . CYS A 1 80 ? -9.782 14.496 16.309 1.00 37.56 80 CYS A C 1
ATOM 634 O O . CYS A 1 80 ? -10.034 13.583 15.524 1.00 37.56 80 CYS A O 1
ATOM 636 N N . ASP A 1 81 ? -10.054 15.773 16.026 1.00 38.78 81 ASP A N 1
ATOM 637 C CA . ASP A 1 81 ? -10.593 16.248 14.739 1.00 38.78 81 ASP A CA 1
ATOM 638 C C . ASP A 1 81 ? -9.687 15.835 13.559 1.00 38.78 81 ASP A C 1
ATOM 640 O O . ASP A 1 81 ? -10.110 15.867 12.406 1.00 38.78 81 ASP A O 1
ATOM 644 N N . GLN A 1 82 ? -8.448 15.421 13.856 1.00 39.50 82 GLN A N 1
ATOM 645 C CA . GLN A 1 82 ? -7.455 14.923 12.917 1.00 39.50 82 GLN A CA 1
ATOM 646 C C . GLN A 1 82 ? -7.300 13.394 12.901 1.00 39.50 82 GLN A C 1
ATOM 648 O O . GLN A 1 82 ? -6.529 12.902 12.094 1.00 39.50 82 GLN A O 1
ATOM 653 N N . ILE A 1 83 ? -8.071 12.594 13.649 1.00 40.44 83 ILE A N 1
ATOM 654 C CA . ILE A 1 83 ? -8.104 11.133 13.398 1.00 40.44 83 ILE A CA 1
ATOM 655 C C . ILE A 1 83 ? -8.778 10.833 12.040 1.00 40.44 83 ILE A C 1
ATOM 657 O O . ILE A 1 83 ? -8.401 9.883 11.361 1.00 40.44 83 ILE A O 1
ATOM 661 N N . GLY A 1 84 ? -9.685 11.707 11.581 1.00 34.84 84 GLY A N 1
ATOM 662 C CA . GLY A 1 84 ? -10.186 11.736 10.196 1.00 34.84 84 GLY A CA 1
ATOM 663 C C . GLY A 1 84 ? -9.376 12.617 9.227 1.00 34.84 84 GLY A C 1
ATOM 664 O O . GLY A 1 84 ? -9.726 12.706 8.054 1.00 34.84 84 GLY A O 1
ATOM 665 N N . LYS A 1 85 ? -8.317 13.288 9.704 1.00 36.50 85 LYS A N 1
ATOM 666 C CA . LYS A 1 85 ? -7.417 14.167 8.931 1.00 36.50 85 LYS A CA 1
ATOM 667 C C . LYS A 1 85 ? -5.992 14.096 9.487 1.00 36.50 85 LYS A C 1
ATOM 669 O O . LYS A 1 85 ? -5.463 15.078 10.002 1.00 36.50 85 LYS A O 1
ATOM 674 N N . VAL A 1 86 ? -5.400 12.903 9.457 1.00 41.91 86 VAL A N 1
ATOM 675 C CA . VAL A 1 86 ? -4.062 12.641 10.015 1.00 41.91 86 VAL A CA 1
ATOM 676 C C . VAL A 1 86 ? -3.041 13.254 9.063 1.00 41.91 86 VAL A C 1
ATOM 678 O O . VAL A 1 86 ? -2.583 12.554 8.171 1.00 41.91 86 VAL A O 1
ATOM 681 N N . TYR A 1 87 ? -2.750 14.554 9.174 1.00 42.28 87 TYR A N 1
ATOM 682 C CA . TYR A 1 87 ? -2.157 15.360 8.088 1.00 42.28 87 TYR A CA 1
ATOM 683 C C . TYR A 1 87 ? -0.848 14.837 7.455 1.00 42.28 87 TYR A C 1
ATOM 685 O O . TYR A 1 87 ? -0.539 15.245 6.341 1.00 42.28 87 TYR A O 1
ATOM 693 N N . ASP A 1 88 ? -0.152 13.875 8.071 1.00 49.66 88 ASP A N 1
ATOM 694 C CA . ASP A 1 88 ? 1.060 13.234 7.534 1.00 49.66 88 ASP A CA 1
ATOM 695 C C . ASP A 1 88 ? 0.976 11.693 7.483 1.00 49.66 88 ASP A C 1
ATOM 697 O O . ASP A 1 88 ? 1.920 10.981 7.820 1.00 49.66 88 ASP A O 1
ATOM 701 N N . CYS A 1 89 ? -0.165 11.146 7.047 1.00 49.72 89 CYS A N 1
ATOM 702 C CA . CYS A 1 89 ? -0.245 9.768 6.551 1.00 49.72 89 CYS A CA 1
ATOM 703 C C . CYS A 1 89 ? -0.790 9.728 5.114 1.00 49.72 89 CYS A C 1
ATOM 705 O O . CYS A 1 89 ? -1.590 10.576 4.713 1.00 49.72 89 CYS A O 1
ATOM 707 N N . ALA A 1 90 ? -0.393 8.719 4.333 1.00 51.62 90 ALA A N 1
ATOM 708 C CA . ALA A 1 90 ? -0.761 8.614 2.915 1.00 51.62 90 ALA A CA 1
ATOM 709 C C . ALA A 1 90 ? -2.287 8.642 2.671 1.00 51.62 90 ALA A C 1
ATOM 711 O O . ALA A 1 90 ? -2.760 9.208 1.685 1.00 51.62 90 ALA A O 1
ATOM 712 N N . ALA A 1 91 ? -3.074 8.087 3.601 1.00 50.59 91 ALA A N 1
ATOM 713 C CA . ALA A 1 91 ? -4.531 8.052 3.507 1.00 50.59 91 ALA A CA 1
ATOM 714 C C . ALA A 1 91 ? -5.199 9.436 3.646 1.00 50.59 91 ALA A C 1
ATOM 716 O O . ALA A 1 91 ? -6.230 9.669 3.019 1.00 50.59 91 ALA A O 1
ATOM 717 N N . SER A 1 92 ? -4.633 10.365 4.429 1.00 53.41 92 SER A N 1
ATOM 718 C CA . SER A 1 92 ? -5.207 11.711 4.588 1.00 53.41 92 SER A CA 1
ATOM 719 C C . SER A 1 92 ? -4.851 12.632 3.422 1.00 53.41 92 SER A C 1
ATOM 721 O O . SER A 1 92 ? -5.709 13.373 2.947 1.00 53.41 92 SER A O 1
ATOM 723 N N . ARG A 1 93 ? -3.618 12.538 2.902 1.00 60.09 93 ARG A N 1
ATOM 724 C CA . ARG A 1 93 ? -3.146 13.342 1.764 1.00 60.09 93 ARG A CA 1
ATOM 725 C C . ARG A 1 93 ? -3.991 13.094 0.511 1.00 60.09 93 ARG A C 1
ATOM 727 O O . ARG A 1 93 ? -4.311 14.046 -0.196 1.00 60.09 93 ARG A O 1
ATOM 734 N N . ARG A 1 94 ? -4.497 11.866 0.319 1.00 56.72 94 ARG A N 1
ATOM 735 C CA . ARG A 1 94 ? -5.510 11.539 -0.708 1.00 56.72 94 ARG A CA 1
ATOM 736 C C . ARG A 1 94 ? -6.775 12.415 -0.612 1.00 56.72 94 ARG A C 1
ATOM 738 O O . ARG A 1 94 ? -7.347 12.751 -1.643 1.00 56.72 94 ARG A O 1
ATOM 745 N N . ALA A 1 95 ? -7.214 12.801 0.588 1.00 54.72 95 ALA A N 1
ATOM 746 C CA . ALA A 1 95 ? -8.400 13.643 0.794 1.00 54.72 95 ALA A CA 1
ATOM 747 C C . ALA A 1 95 ? -8.122 15.157 0.674 1.00 54.72 95 ALA A C 1
ATOM 749 O O . ALA A 1 95 ? -9.059 15.947 0.529 1.00 54.72 95 ALA A O 1
ATOM 750 N N . ASP A 1 96 ? -6.852 15.569 0.733 1.00 60.66 96 ASP A N 1
ATOM 751 C CA . ASP A 1 96 ? -6.426 16.972 0.724 1.00 60.66 96 ASP A CA 1
ATOM 752 C C . ASP A 1 96 ? -5.614 17.379 -0.524 1.00 60.66 96 ASP A C 1
ATOM 754 O O . ASP A 1 96 ? -5.139 18.512 -0.577 1.00 60.66 96 ASP A O 1
ATOM 758 N N . MET A 1 97 ? -5.549 16.539 -1.571 1.00 64.56 97 MET A N 1
ATOM 759 C CA . MET A 1 97 ? -5.065 16.949 -2.901 1.00 64.56 97 MET A CA 1
ATOM 760 C C . MET A 1 97 ? -5.797 18.230 -3.366 1.00 64.56 97 MET A C 1
ATOM 762 O O . MET A 1 97 ? -7.008 18.184 -3.622 1.00 64.56 97 MET A O 1
ATOM 766 N N . PRO A 1 98 ? -5.103 19.381 -3.491 1.00 60.41 98 PRO A N 1
ATOM 767 C CA . PRO A 1 98 ? -5.752 20.696 -3.554 1.00 60.41 98 PRO A CA 1
ATOM 768 C C . PRO A 1 98 ? -6.590 20.911 -4.822 1.00 60.41 98 PRO A C 1
ATOM 770 O O . PRO A 1 98 ? -7.554 21.679 -4.802 1.00 60.41 98 PRO A O 1
ATOM 773 N N . ASN A 1 99 ? -6.268 20.188 -5.897 1.00 65.62 99 ASN A N 1
ATOM 774 C CA . ASN A 1 99 ? -6.938 20.300 -7.192 1.00 65.62 99 ASN A CA 1
ATOM 775 C C . ASN A 1 99 ? -8.183 19.398 -7.291 1.00 65.62 99 ASN A C 1
ATOM 777 O O . ASN A 1 99 ? -9.133 19.745 -7.986 1.00 65.62 99 ASN A O 1
ATOM 781 N N . PHE A 1 100 ? -8.253 18.284 -6.549 1.00 66.62 100 PHE A N 1
ATOM 782 C CA . PHE A 1 100 ? -9.393 17.356 -6.633 1.00 66.62 100 PHE A CA 1
ATOM 783 C C . PHE A 1 100 ? -10.706 17.983 -6.145 1.00 66.62 100 PHE A C 1
ATOM 785 O O . PHE A 1 100 ? -11.761 17.759 -6.734 1.00 66.62 100 PHE A O 1
ATOM 792 N N . LYS A 1 101 ? -10.648 18.841 -5.119 1.00 66.56 101 LYS A N 1
ATOM 793 C CA . LYS A 1 101 ? -11.821 19.587 -4.624 1.00 66.56 101 LYS A CA 1
ATOM 794 C C . LYS A 1 101 ? -12.324 20.647 -5.610 1.00 66.56 101 LYS A C 1
ATOM 796 O O . LYS A 1 101 ? -13.472 21.065 -5.505 1.00 66.56 101 LYS A O 1
ATOM 801 N N . GLN A 1 102 ? -11.489 21.058 -6.567 1.00 72.88 102 GLN A N 1
ATOM 802 C CA . GLN A 1 102 ? -11.841 22.008 -7.628 1.00 72.88 102 GLN A CA 1
ATOM 803 C C . GLN A 1 102 ? -12.486 21.321 -8.845 1.00 72.88 102 GLN A C 1
ATOM 805 O O . GLN A 1 102 ? -12.982 22.001 -9.738 1.00 72.88 102 GLN A O 1
ATOM 810 N N . LEU A 1 103 ? -12.544 19.982 -8.860 1.00 72.00 103 LEU A N 1
ATOM 811 C CA . LEU A 1 103 ? -13.204 19.174 -9.887 1.00 72.00 103 LEU A CA 1
ATOM 812 C C . LEU A 1 103 ? -14.477 18.512 -9.314 1.00 72.00 103 LEU A C 1
ATOM 814 O O . LEU A 1 103 ? -14.525 17.288 -9.175 1.00 72.00 103 LEU A O 1
ATOM 818 N N . PRO A 1 104 ? -15.549 19.276 -8.998 1.00 65.25 104 PRO A N 1
ATOM 819 C CA . PRO A 1 104 ? -16.707 18.830 -8.201 1.00 65.25 104 PRO A CA 1
ATOM 820 C C . PRO A 1 104 ? -17.597 17.751 -8.852 1.00 65.25 104 PRO A C 1
ATOM 822 O O . PRO A 1 104 ? -18.690 17.464 -8.365 1.00 65.25 104 PRO A O 1
ATOM 825 N N . ARG A 1 105 ? -17.172 17.165 -9.975 1.00 78.50 105 ARG A N 1
ATOM 826 C CA . ARG A 1 105 ? -17.866 16.086 -10.696 1.00 78.50 105 ARG A CA 1
ATOM 827 C C . ARG A 1 105 ? -16.998 14.848 -10.932 1.00 78.50 105 ARG A C 1
ATOM 829 O O . ARG A 1 105 ? -17.524 13.856 -11.436 1.00 78.50 105 ARG A O 1
ATOM 836 N N . LEU A 1 106 ? -15.712 14.891 -10.581 1.00 80.19 106 LEU A N 1
ATOM 837 C CA . LEU A 1 106 ? -14.786 13.792 -10.820 1.00 80.19 106 LEU A CA 1
ATOM 838 C C . LEU A 1 106 ? -14.937 12.726 -9.729 1.00 80.19 106 LEU A C 1
ATOM 840 O O . LEU A 1 106 ? -14.573 12.948 -8.575 1.00 80.19 106 LEU A O 1
ATOM 844 N N . LYS A 1 107 ? -15.468 11.555 -10.095 1.00 81.62 107 LYS A N 1
ATOM 845 C CA . LYS A 1 107 ? -15.522 10.387 -9.207 1.00 81.62 107 LYS A CA 1
ATOM 846 C C . LYS A 1 107 ? -14.493 9.367 -9.680 1.00 81.62 107 LYS A C 1
ATOM 848 O O . LYS A 1 107 ? -14.699 8.699 -10.691 1.00 81.62 107 LYS A O 1
ATOM 853 N N . VAL A 1 108 ? -13.394 9.245 -8.942 1.00 78.25 108 VAL A N 1
ATOM 854 C CA . VAL A 1 108 ? -12.424 8.163 -9.143 1.00 78.25 108 VAL A CA 1
ATOM 855 C C . VAL A 1 108 ? -12.955 6.916 -8.446 1.00 78.25 108 VAL A C 1
ATOM 857 O O . VAL A 1 108 ? -13.274 6.953 -7.256 1.00 78.25 108 VAL A O 1
ATOM 860 N N . LEU A 1 109 ? -13.069 5.826 -9.197 1.00 79.75 109 LEU A N 1
ATOM 861 C CA . LEU A 1 109 ? -13.298 4.484 -8.683 1.00 79.75 109 LEU A CA 1
ATOM 862 C C . LEU A 1 109 ? -11.986 3.707 -8.817 1.00 79.75 109 LEU A C 1
ATOM 864 O O . LEU A 1 109 ? -11.276 3.821 -9.816 1.00 79.75 109 LEU A O 1
ATOM 868 N N . MET A 1 110 ? -11.644 2.954 -7.780 1.00 79.06 110 MET A N 1
ATOM 869 C CA . MET A 1 110 ? -10.382 2.231 -7.684 1.00 79.06 110 MET A CA 1
ATOM 870 C C . MET A 1 110 ? -10.707 0.770 -7.410 1.00 79.06 110 MET A C 1
ATOM 872 O O . MET A 1 110 ? -11.309 0.462 -6.382 1.00 79.06 110 MET A O 1
ATOM 876 N N . GLY A 1 111 ? -10.354 -0.088 -8.361 1.00 76.25 111 GLY A N 1
ATOM 877 C CA . GLY A 1 111 ? -10.351 -1.532 -8.198 1.00 76.25 111 GLY A CA 1
ATOM 878 C C . GLY A 1 111 ? -8.950 -2.002 -7.822 1.00 76.25 111 GLY A C 1
ATOM 879 O O . GLY A 1 111 ? -7.952 -1.359 -8.152 1.00 76.25 111 GLY A O 1
ATOM 880 N N . PHE A 1 112 ? -8.882 -3.136 -7.142 1.00 78.12 112 PHE A N 1
ATOM 881 C CA . PHE A 1 112 ? -7.634 -3.829 -6.863 1.00 78.12 112 PHE A CA 1
ATOM 882 C C . PHE A 1 112 ? -7.834 -5.293 -7.213 1.00 78.12 112 PHE A C 1
ATOM 884 O O . PHE A 1 112 ? -8.847 -5.880 -6.835 1.00 78.12 112 PHE A O 1
ATOM 891 N N . GLU A 1 113 ? -6.852 -5.872 -7.883 1.00 76.88 113 GLU A N 1
ATOM 892 C CA . GLU A 1 113 ? -6.658 -7.315 -7.890 1.00 76.88 113 GLU A CA 1
ATOM 893 C C . GLU A 1 113 ? -5.519 -7.600 -6.922 1.00 76.88 113 GLU A C 1
ATOM 895 O O . GLU A 1 113 ? -4.554 -6.838 -6.827 1.00 76.88 113 GLU A O 1
ATOM 900 N N . ILE A 1 114 ? -5.660 -8.649 -6.127 1.00 77.06 114 ILE A N 1
ATOM 901 C CA . ILE A 1 114 ? -4.730 -8.933 -5.044 1.00 77.06 114 ILE A CA 1
ATOM 902 C C . ILE A 1 114 ? -4.047 -10.248 -5.403 1.00 77.06 114 ILE A C 1
ATOM 904 O O . ILE A 1 114 ? -4.630 -11.298 -5.161 1.00 77.06 114 ILE A O 1
ATOM 908 N N . GLU A 1 115 ? -2.846 -10.165 -5.997 1.00 76.38 115 GLU A N 1
ATOM 909 C CA . GLU A 1 115 ? -1.949 -11.305 -6.256 1.00 76.38 115 GLU A CA 1
ATOM 910 C C . GLU A 1 115 ? -1.071 -11.645 -5.027 1.00 76.38 115 GLU A C 1
ATOM 912 O O . GLU A 1 115 ? -1.056 -10.934 -4.017 1.00 76.38 115 GLU A O 1
ATOM 917 N N . PHE A 1 116 ? -0.575 -12.889 -5.000 1.00 75.62 116 PHE A N 1
ATOM 918 C CA . PHE A 1 116 ? -1.114 -13.809 -3.989 1.00 75.62 116 PHE A CA 1
ATOM 919 C C . PHE A 1 116 ? -0.336 -15.164 -4.067 1.00 75.62 116 PHE A C 1
ATOM 921 O O . PHE A 1 116 ? -0.483 -15.858 -5.063 1.00 75.62 116 PHE A O 1
ATOM 928 N N . VAL A 1 117 ? 0.507 -15.542 -3.070 1.00 75.69 117 VAL A N 1
ATOM 929 C CA . VAL A 1 117 ? 1.275 -16.838 -3.018 1.00 75.69 117 VAL A CA 1
ATOM 930 C C . VAL A 1 117 ? 1.218 -17.607 -1.658 1.00 75.69 117 VAL A C 1
ATOM 932 O O . VAL A 1 117 ? 1.712 -17.087 -0.655 1.00 75.69 117 VAL A O 1
ATOM 935 N N . LEU A 1 118 ? 0.644 -18.831 -1.626 1.00 80.25 118 LEU A N 1
ATOM 936 C CA . LEU A 1 118 ? 0.465 -19.753 -0.482 1.00 80.25 118 LEU A CA 1
ATOM 937 C C . LEU A 1 118 ? 1.733 -20.584 -0.298 1.00 80.25 118 LEU A C 1
ATOM 939 O O . LEU A 1 118 ? 2.260 -21.156 -1.257 1.00 80.25 118 LEU A O 1
ATOM 943 N N . LEU A 1 119 ? 2.182 -20.681 0.947 1.00 80.31 119 LEU A N 1
ATOM 944 C CA . LEU A 1 119 ? 3.424 -21.331 1.324 1.00 80.31 119 LEU A CA 1
ATOM 945 C C . LEU A 1 119 ? 3.203 -22.273 2.511 1.00 80.31 119 LEU A C 1
ATOM 947 O O . LEU A 1 119 ? 2.488 -21.917 3.445 1.00 80.31 119 LEU A O 1
ATOM 951 N N . ASP A 1 120 ? 3.848 -23.435 2.521 1.00 82.06 120 ASP A N 1
ATOM 952 C CA . ASP A 1 120 ? 3.853 -24.311 3.698 1.00 82.06 120 ASP A CA 1
ATOM 953 C C . ASP A 1 120 ? 4.625 -23.693 4.891 1.00 82.06 120 ASP A C 1
ATOM 955 O O . ASP A 1 120 ? 5.125 -22.560 4.845 1.00 82.06 120 ASP A O 1
ATOM 959 N N . ASP A 1 121 ? 4.713 -24.431 5.997 1.00 81.75 121 ASP A N 1
ATOM 960 C CA . ASP A 1 121 ? 5.428 -24.018 7.207 1.00 81.75 121 ASP A CA 1
ATOM 961 C C . ASP A 1 121 ? 6.952 -23.884 7.006 1.00 81.75 121 ASP A C 1
ATOM 963 O O . ASP A 1 121 ? 7.613 -23.181 7.779 1.00 81.75 121 ASP A O 1
ATOM 967 N N . VAL A 1 122 ? 7.488 -24.477 5.932 1.00 83.50 122 VAL A N 1
ATOM 968 C CA . VAL A 1 122 ? 8.894 -24.440 5.492 1.00 83.50 122 VAL A CA 1
ATOM 969 C C . VAL A 1 122 ? 9.104 -23.464 4.310 1.00 83.50 122 VAL A C 1
ATOM 971 O O . VAL A 1 122 ? 10.201 -23.363 3.762 1.00 83.50 122 VAL A O 1
ATOM 974 N N . PHE A 1 123 ? 8.088 -22.666 3.966 1.00 78.88 123 PHE A N 1
ATOM 975 C CA . PHE A 1 123 ? 8.070 -21.681 2.878 1.00 78.88 123 PHE A CA 1
ATOM 976 C C . PHE A 1 123 ? 8.156 -22.242 1.441 1.00 78.88 123 PHE A C 1
ATOM 978 O O . PHE A 1 123 ? 8.508 -21.501 0.515 1.00 78.88 123 PHE A O 1
ATOM 985 N N . ASN A 1 124 ? 7.817 -23.512 1.209 1.00 79.81 124 ASN A N 1
ATOM 986 C CA . ASN A 1 124 ? 7.652 -24.043 -0.148 1.00 79.81 124 ASN A CA 1
ATOM 987 C C . ASN A 1 124 ? 6.293 -23.636 -0.725 1.00 79.81 124 ASN A C 1
ATOM 989 O O . ASN A 1 124 ? 5.315 -23.512 0.006 1.00 79.81 124 ASN A O 1
ATOM 993 N N . LEU A 1 125 ? 6.220 -23.477 -2.048 1.00 78.06 125 LEU A N 1
ATOM 994 C CA . LEU A 1 125 ? 4.958 -23.271 -2.765 1.00 78.06 125 LEU A CA 1
ATOM 995 C C . LEU A 1 125 ? 3.996 -24.439 -2.520 1.00 78.06 125 LEU A C 1
ATOM 997 O O . LEU A 1 125 ? 4.390 -25.596 -2.685 1.00 78.06 125 LEU A O 1
ATOM 1001 N N . ALA A 1 126 ? 2.733 -24.134 -2.214 1.00 77.25 126 ALA A N 1
ATOM 1002 C CA . ALA A 1 126 ? 1.667 -25.130 -2.266 1.00 77.25 126 ALA A CA 1
ATOM 1003 C C . ALA A 1 126 ? 1.625 -25.755 -3.675 1.00 77.25 126 ALA A C 1
ATOM 1005 O O . ALA A 1 126 ? 1.535 -25.049 -4.678 1.00 77.25 126 ALA A O 1
ATOM 1006 N N . THR A 1 127 ? 1.753 -27.081 -3.765 1.00 72.44 127 THR A N 1
ATOM 1007 C CA . THR A 1 127 ? 1.915 -27.785 -5.051 1.00 72.44 127 THR A CA 1
ATOM 1008 C C . THR A 1 127 ? 0.595 -28.091 -5.759 1.00 72.44 127 THR A C 1
ATOM 1010 O O . THR A 1 127 ? 0.608 -28.457 -6.935 1.00 72.44 127 THR A O 1
ATOM 1013 N N . SER A 1 128 ? -0.537 -27.946 -5.067 1.00 72.31 128 SER A N 1
ATOM 1014 C CA . SER A 1 128 ? -1.882 -28.120 -5.619 1.00 72.31 128 SER A CA 1
ATOM 1015 C C . SER A 1 128 ? -2.947 -27.494 -4.721 1.00 72.31 128 SER A C 1
ATOM 1017 O O . SER A 1 128 ? -2.859 -27.632 -3.501 1.00 72.31 128 SER A O 1
ATOM 1019 N N . ILE A 1 129 ? -4.018 -26.976 -5.327 1.00 71.12 129 ILE A N 1
ATOM 1020 C CA . ILE A 1 129 ? -5.298 -26.745 -4.645 1.00 71.12 129 ILE A CA 1
ATOM 1021 C C . ILE A 1 129 ? -5.890 -28.104 -4.274 1.00 71.12 129 ILE A C 1
ATOM 1023 O O . ILE A 1 129 ? -6.458 -28.803 -5.117 1.00 71.12 129 ILE A O 1
ATOM 1027 N N . ASP A 1 130 ? -5.762 -28.486 -3.011 1.00 78.00 130 ASP A N 1
ATOM 1028 C CA . ASP A 1 130 ? -6.511 -29.601 -2.452 1.00 78.00 130 ASP A CA 1
ATOM 1029 C C . ASP A 1 130 ? -7.805 -29.105 -1.771 1.00 78.00 130 ASP A C 1
ATOM 1031 O O . ASP A 1 130 ? -8.178 -27.928 -1.826 1.00 78.00 130 ASP A O 1
ATOM 1035 N N . ARG A 1 131 ? -8.530 -30.017 -1.114 1.00 76.88 131 ARG A N 1
ATOM 1036 C CA . ARG A 1 131 ? -9.743 -29.659 -0.362 1.00 76.88 131 ARG A CA 1
ATOM 1037 C C . ARG A 1 131 ? -9.477 -28.766 0.856 1.00 76.88 131 ARG A C 1
ATOM 1039 O O . ARG A 1 131 ? -10.428 -28.161 1.336 1.00 76.88 131 ARG A O 1
ATOM 1046 N N . GLN A 1 132 ? -8.249 -28.691 1.368 1.00 77.75 132 GLN A N 1
ATOM 1047 C CA . GLN A 1 132 ? -7.898 -27.843 2.510 1.00 77.75 132 GLN A CA 1
ATOM 1048 C C . GLN A 1 132 ? -7.727 -26.388 2.055 1.00 77.75 132 GLN A C 1
ATOM 1050 O O . GLN A 1 132 ? -8.283 -25.487 2.683 1.00 77.75 132 GLN A O 1
ATOM 1055 N N . ASN A 1 133 ? -7.086 -26.158 0.903 1.00 78.44 133 ASN A N 1
ATOM 1056 C CA . ASN A 1 133 ? -6.977 -24.816 0.316 1.00 78.44 133 ASN A CA 1
ATOM 1057 C C . ASN A 1 133 ? -8.351 -24.210 -0.032 1.00 78.44 133 ASN A C 1
ATOM 1059 O O . ASN A 1 133 ? -8.560 -23.013 0.155 1.00 78.44 133 ASN A O 1
ATOM 1063 N N . LEU A 1 134 ? -9.328 -25.019 -0.465 1.00 84.06 134 LEU A N 1
ATOM 1064 C CA . LEU A 1 134 ? -10.694 -24.530 -0.715 1.00 84.06 134 LEU A CA 1
ATOM 1065 C C . LEU A 1 134 ? -11.372 -23.961 0.545 1.00 84.06 134 LEU A C 1
ATOM 1067 O O . LEU A 1 134 ? -12.007 -22.914 0.458 1.00 84.06 134 LEU A O 1
ATOM 1071 N N . ILE A 1 135 ? -11.176 -24.577 1.717 1.00 87.50 135 ILE A N 1
ATOM 1072 C CA . ILE A 1 135 ? -11.720 -24.076 2.997 1.00 87.50 135 ILE A CA 1
ATOM 1073 C C . ILE A 1 135 ? -11.140 -22.694 3.327 1.00 87.50 135 ILE A C 1
ATOM 1075 O O . ILE A 1 135 ? -11.853 -21.811 3.807 1.00 87.50 135 ILE A O 1
ATOM 1079 N N . ILE A 1 136 ? -9.856 -22.479 3.022 1.00 85.88 136 ILE A N 1
ATOM 1080 C CA . ILE A 1 136 ? -9.203 -21.175 3.175 1.00 85.88 136 ILE A CA 1
ATOM 1081 C C . ILE A 1 136 ? -9.903 -20.132 2.292 1.00 85.88 136 ILE A C 1
ATOM 1083 O O . ILE A 1 136 ? -10.254 -19.066 2.799 1.00 85.88 136 ILE A O 1
ATOM 1087 N N . PHE A 1 137 ? -10.180 -20.435 1.017 1.00 85.69 137 PHE A N 1
ATOM 1088 C CA . PHE A 1 137 ? -10.898 -19.522 0.111 1.00 85.69 137 PHE A CA 1
ATOM 1089 C C . PHE A 1 137 ? -12.351 -19.256 0.522 1.00 85.69 137 PHE A C 1
ATOM 1091 O O . PHE A 1 137 ? -12.801 -18.114 0.432 1.00 85.69 137 PHE A O 1
ATOM 1098 N N . GLU A 1 138 ? -13.062 -20.247 1.053 1.00 89.62 138 GLU A N 1
ATOM 1099 C CA . GLU A 1 138 ? -14.410 -20.057 1.604 1.00 89.62 138 GLU A CA 1
ATOM 1100 C C . GLU A 1 138 ? -14.400 -19.126 2.834 1.00 89.62 138 GLU A C 1
ATOM 1102 O O . GLU A 1 138 ? -15.174 -18.167 2.885 1.00 89.62 138 GLU A O 1
ATOM 1107 N N . GLU A 1 139 ? -13.475 -19.322 3.787 1.00 90.00 139 GLU A N 1
ATOM 1108 C CA . GLU A 1 139 ? -13.287 -18.403 4.926 1.00 90.00 139 GLU A CA 1
ATOM 1109 C C . GLU A 1 139 ? -12.923 -16.976 4.467 1.00 90.00 139 GLU A C 1
ATOM 1111 O O . GLU A 1 139 ? -13.342 -15.994 5.088 1.00 90.00 139 GLU A O 1
ATOM 1116 N N . ILE A 1 140 ? -12.139 -16.847 3.390 1.00 86.88 140 ILE A N 1
ATOM 1117 C CA . ILE A 1 140 ? -11.718 -15.563 2.809 1.00 86.88 140 ILE A CA 1
ATOM 1118 C C . ILE A 1 140 ? -12.915 -14.808 2.247 1.00 86.88 140 ILE A C 1
ATOM 1120 O O . ILE A 1 140 ? -13.113 -13.640 2.588 1.00 86.88 140 ILE A O 1
ATOM 1124 N N . ILE A 1 141 ? -13.703 -15.469 1.397 1.00 88.62 141 ILE A N 1
ATOM 1125 C CA . ILE A 1 141 ? -14.866 -14.871 0.740 1.00 88.62 141 ILE A CA 1
ATOM 1126 C C . ILE A 1 141 ? -15.874 -14.443 1.808 1.00 88.62 141 ILE A C 1
ATOM 1128 O O . ILE A 1 141 ? -16.251 -13.273 1.843 1.00 88.62 141 ILE A O 1
ATOM 1132 N N . ALA A 1 142 ? -16.181 -15.313 2.775 1.00 90.12 142 ALA A N 1
ATOM 1133 C CA . ALA A 1 142 ? -17.060 -14.976 3.893 1.00 90.12 142 ALA A CA 1
ATOM 1134 C C . ALA A 1 142 ? -16.554 -13.767 4.711 1.00 90.12 142 ALA A C 1
ATOM 1136 O O . ALA A 1 142 ? -17.337 -12.902 5.108 1.00 90.12 142 ALA A O 1
ATOM 1137 N N . ALA A 1 143 ? -15.242 -13.650 4.952 1.00 86.62 143 ALA A N 1
ATOM 1138 C CA . ALA A 1 143 ? -14.672 -12.502 5.662 1.00 86.62 143 ALA A CA 1
ATOM 1139 C C . ALA A 1 143 ? -14.758 -11.186 4.859 1.00 86.62 143 ALA A C 1
ATOM 1141 O O . ALA A 1 143 ? -14.938 -10.114 5.453 1.00 86.62 143 ALA A O 1
ATOM 1142 N N . LEU A 1 144 ? -14.649 -11.256 3.529 1.00 86.00 144 LEU A N 1
ATOM 1143 C CA . LEU A 1 144 ? -14.810 -10.118 2.618 1.00 86.00 144 LEU A CA 1
ATOM 1144 C C . LEU A 1 144 ? -16.283 -9.688 2.524 1.00 86.00 144 LEU A C 1
ATOM 1146 O O . LEU A 1 144 ? -16.574 -8.504 2.697 1.00 86.00 144 LEU A O 1
ATOM 1150 N N . GLU A 1 145 ? -17.215 -10.634 2.400 1.00 89.00 145 GLU A N 1
ATOM 1151 C CA . GLU A 1 145 ? -18.665 -10.394 2.411 1.00 89.00 145 GLU A CA 1
ATOM 1152 C C . GLU A 1 145 ? -19.141 -9.754 3.726 1.00 89.00 145 GLU A C 1
ATOM 1154 O O . GLU A 1 145 ? -19.845 -8.742 3.710 1.00 89.00 145 GLU A O 1
ATOM 1159 N N . ILE A 1 146 ? -18.687 -10.260 4.883 1.00 88.38 146 ILE A N 1
ATOM 1160 C CA . ILE A 1 146 ? -18.947 -9.647 6.204 1.00 88.38 146 ILE A CA 1
ATOM 1161 C C . ILE A 1 146 ? -18.414 -8.205 6.258 1.00 88.38 146 ILE A C 1
ATOM 1163 O O . ILE A 1 146 ? -19.018 -7.328 6.883 1.00 88.38 146 ILE A O 1
ATOM 1167 N N . SER A 1 147 ? -17.303 -7.944 5.567 1.00 83.75 147 SER A N 1
ATOM 1168 C CA . SER A 1 147 ? -16.693 -6.618 5.424 1.00 83.75 147 SER A CA 1
ATOM 1169 C C . SER A 1 147 ? -17.347 -5.752 4.334 1.00 83.75 147 SER A C 1
ATOM 1171 O O . SER A 1 147 ? -16.913 -4.619 4.126 1.00 83.75 147 SER A O 1
ATOM 1173 N N . ARG A 1 148 ? -18.410 -6.247 3.676 1.00 90.88 148 ARG A N 1
ATOM 1174 C CA . ARG A 1 148 ? -19.124 -5.624 2.544 1.00 90.88 148 ARG A CA 1
ATOM 1175 C C . ARG A 1 148 ? -18.220 -5.325 1.345 1.00 90.88 148 ARG A C 1
ATOM 1177 O O . ARG A 1 148 ? -18.324 -4.266 0.725 1.00 90.88 148 ARG A O 1
ATOM 1184 N N . ILE A 1 149 ? -17.312 -6.252 1.057 1.00 86.69 149 ILE A N 1
ATOM 1185 C CA . ILE A 1 149 ? -16.475 -6.263 -0.139 1.00 86.69 149 ILE A CA 1
ATOM 1186 C C . ILE A 1 149 ? -17.007 -7.376 -1.041 1.00 86.69 149 ILE A C 1
ATOM 1188 O O . ILE A 1 149 ? -16.811 -8.553 -0.747 1.00 86.69 149 ILE A O 1
ATOM 1192 N N . ASP A 1 150 ? -17.694 -6.997 -2.116 1.00 88.12 150 ASP A N 1
ATOM 1193 C CA . ASP A 1 150 ? -18.249 -7.952 -3.076 1.00 88.12 150 ASP A CA 1
ATOM 1194 C C . ASP A 1 150 ? -17.118 -8.672 -3.832 1.00 88.12 150 ASP A C 1
ATOM 1196 O O . ASP A 1 150 ? -16.253 -8.028 -4.436 1.00 88.12 150 ASP A O 1
ATOM 1200 N N . VAL A 1 151 ? -17.140 -10.007 -3.841 1.00 87.56 151 VAL A N 1
ATOM 1201 C CA . VAL A 1 151 ? -16.190 -10.840 -4.595 1.00 87.56 151 VAL A CA 1
ATOM 1202 C C . VAL A 1 151 ? -16.896 -11.399 -5.829 1.00 87.56 151 VAL A C 1
ATOM 1204 O O . VAL A 1 151 ? -17.694 -12.324 -5.737 1.00 87.56 151 VAL A O 1
ATOM 1207 N N . TYR A 1 152 ? -16.613 -10.819 -6.997 1.00 86.94 152 TYR A N 1
ATOM 1208 C CA . TYR A 1 152 ? -17.267 -11.195 -8.260 1.00 86.94 152 TYR A CA 1
ATOM 1209 C C . TYR A 1 152 ? -16.597 -12.369 -8.974 1.00 86.94 152 TYR A C 1
ATOM 1211 O O . TYR A 1 152 ? -17.259 -13.139 -9.667 1.00 86.94 152 TYR A O 1
ATOM 1219 N N . TYR A 1 153 ? -15.277 -12.474 -8.847 1.00 84.94 153 TYR A N 1
ATOM 1220 C CA . TYR A 1 153 ? -14.479 -13.489 -9.511 1.00 84.94 153 TYR A CA 1
ATOM 1221 C C . TYR A 1 153 ? -13.335 -13.890 -8.592 1.00 84.94 153 TYR A C 1
ATOM 1223 O O . TYR A 1 153 ? -12.668 -13.037 -8.004 1.00 84.94 153 TYR A O 1
ATOM 1231 N N . PHE A 1 154 ? -13.134 -15.194 -8.473 1.00 80.69 154 PHE A N 1
ATOM 1232 C CA . PHE A 1 154 ? -11.997 -15.782 -7.799 1.00 80.69 154 PHE A CA 1
ATOM 1233 C C . PHE A 1 154 ? -11.322 -16.710 -8.794 1.00 80.69 154 PHE A C 1
ATOM 1235 O O . PHE A 1 154 ? -11.977 -17.593 -9.349 1.00 80.69 154 PHE A O 1
ATOM 1242 N N . HIS A 1 155 ? -10.036 -16.494 -9.048 1.00 76.94 155 HIS A N 1
ATOM 1243 C CA . HIS A 1 155 ? -9.303 -17.280 -10.027 1.00 76.94 155 HIS A CA 1
ATOM 1244 C C . HIS A 1 155 ? -7.903 -17.599 -9.558 1.00 76.94 155 HIS A C 1
ATOM 1246 O O . HIS A 1 155 ? -7.320 -16.914 -8.721 1.00 76.94 155 HIS A O 1
ATOM 1252 N N . THR A 1 156 ? -7.411 -18.705 -10.085 1.00 65.81 156 THR A N 1
ATOM 1253 C CA . THR A 1 156 ? -6.129 -19.281 -9.731 1.00 65.81 156 THR A CA 1
ATOM 1254 C C . THR A 1 156 ? -5.218 -19.070 -10.925 1.00 65.81 156 THR A C 1
ATOM 1256 O O . THR A 1 156 ? -5.149 -19.902 -11.835 1.00 65.81 156 THR A O 1
ATOM 1259 N N . GLU A 1 157 ? -4.532 -17.930 -10.921 1.00 60.94 157 GLU A N 1
ATOM 1260 C CA . GLU A 1 157 ? -3.266 -17.787 -11.635 1.00 60.94 157 GLU A CA 1
ATOM 1261 C C . GLU A 1 157 ? -2.272 -18.842 -11.105 1.00 60.94 157 GLU A C 1
ATOM 1263 O O . GLU A 1 157 ? -2.555 -19.593 -10.170 1.00 60.94 157 GLU A O 1
ATOM 1268 N N . ILE A 1 158 ? -1.069 -18.912 -11.672 1.00 51.88 158 ILE A N 1
ATOM 1269 C CA . ILE A 1 158 ? -0.077 -19.954 -11.338 1.00 51.88 158 ILE A CA 1
ATOM 1270 C C . ILE A 1 158 ? 0.556 -19.749 -9.917 1.00 51.88 158 ILE A C 1
ATOM 1272 O O . ILE A 1 158 ? 1.588 -20.334 -9.598 1.00 51.88 158 ILE A O 1
ATOM 1276 N N . ALA A 1 159 ? -0.089 -18.962 -9.031 1.00 46.41 159 ALA A N 1
ATOM 1277 C CA . ALA A 1 159 ? 0.085 -18.9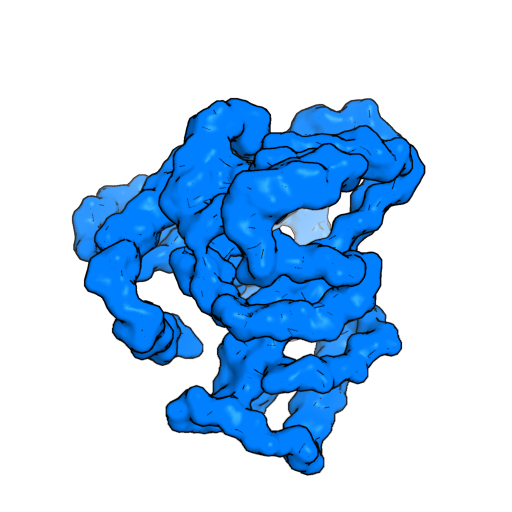26 -7.565 1.00 46.41 159 ALA A CA 1
ATOM 1278 C C . ALA A 1 159 ? -1.179 -18.384 -6.800 1.00 46.41 159 ALA A C 1
ATOM 1280 O O . ALA A 1 159 ? -1.908 -17.559 -7.344 1.00 46.41 159 ALA A O 1
ATOM 1281 N N . GLU A 1 160 ? -1.439 -18.844 -5.550 1.00 42.28 160 GLU A N 1
ATOM 1282 C CA . GLU A 1 160 ? -2.693 -18.708 -4.723 1.00 42.28 160 GLU A CA 1
ATOM 1283 C C . GLU A 1 160 ? -2.513 -17.966 -3.347 1.00 42.28 160 GLU A C 1
ATOM 1285 O O . GLU A 1 160 ? -1.374 -17.862 -2.949 1.00 42.28 160 GLU A O 1
ATOM 1290 N N . THR A 1 161 ? -3.493 -17.507 -2.510 1.00 50.28 161 THR A N 1
ATOM 1291 C CA . THR A 1 161 ? -3.204 -16.873 -1.161 1.00 50.28 161 THR A CA 1
ATOM 1292 C C . THR A 1 161 ? -4.333 -16.445 -0.190 1.00 50.28 161 THR A C 1
ATOM 1294 O O . THR A 1 161 ? -5.478 -16.267 -0.570 1.00 50.28 161 THR A O 1
ATOM 1297 N N . ILE A 1 162 ? -3.972 -16.212 1.093 1.00 57.00 162 ILE A N 1
ATOM 1298 C CA . ILE A 1 162 ? -4.300 -15.022 1.953 1.00 57.00 162 ILE A CA 1
ATOM 1299 C C . ILE A 1 162 ? -3.810 -15.209 3.398 1.00 57.00 162 ILE A C 1
ATOM 1301 O O . ILE A 1 162 ? -4.046 -16.234 4.031 1.00 57.00 162 ILE A O 1
ATOM 1305 N N . ARG A 1 163 ? -3.151 -14.187 3.964 1.00 49.66 163 ARG A N 1
ATOM 1306 C CA . ARG A 1 163 ? -2.241 -14.365 5.112 1.00 49.66 163 ARG A CA 1
ATOM 1307 C C . ARG A 1 163 ? -2.916 -14.725 6.429 1.00 49.66 163 ARG A C 1
ATOM 1309 O O . ARG A 1 163 ? -2.424 -15.585 7.146 1.00 49.66 163 ARG A O 1
ATOM 1316 N N . THR A 1 164 ? -4.029 -14.081 6.767 1.00 45.16 164 THR A N 1
ATOM 1317 C CA . THR A 1 164 ? -4.623 -14.214 8.111 1.00 45.16 164 THR A CA 1
ATOM 1318 C C . THR A 1 164 ? -5.329 -15.551 8.324 1.00 45.16 164 THR A C 1
ATOM 1320 O O . THR A 1 164 ? -5.277 -16.098 9.423 1.00 45.16 164 THR A O 1
ATOM 1323 N N . ILE A 1 165 ? -5.999 -16.060 7.289 1.00 56.84 165 ILE A N 1
ATOM 1324 C CA . ILE A 1 165 ? -6.729 -17.330 7.354 1.00 56.84 165 ILE A CA 1
ATOM 1325 C C . ILE A 1 165 ? -5.747 -18.486 7.182 1.00 56.84 165 ILE A C 1
ATOM 1327 O O . ILE A 1 165 ? -5.733 -19.373 8.029 1.00 56.84 165 ILE A O 1
ATOM 1331 N N . SER A 1 166 ? -4.828 -18.400 6.214 1.00 61.38 166 SER A N 1
ATOM 1332 C CA . SER A 1 166 ? -3.766 -19.398 6.026 1.00 61.38 166 SER A CA 1
ATOM 1333 C C . SER A 1 166 ? -2.994 -19.696 7.317 1.00 61.38 166 SER A C 1
ATOM 1335 O O . SER A 1 166 ? -2.819 -20.863 7.651 1.00 61.38 166 SER A O 1
ATOM 1337 N N . ILE A 1 167 ? -2.639 -18.680 8.121 1.00 59.62 167 ILE A N 1
ATOM 1338 C CA . ILE A 1 167 ? -1.904 -18.884 9.387 1.00 59.62 167 ILE A CA 1
ATOM 1339 C C . ILE A 1 167 ? -2.668 -19.778 10.383 1.00 59.62 167 ILE A C 1
ATOM 1341 O O . ILE A 1 167 ? -2.036 -20.508 11.144 1.00 59.62 167 ILE A O 1
ATOM 1345 N N . ARG A 1 168 ? -4.011 -19.769 10.387 1.00 66.50 168 ARG A N 1
ATOM 1346 C CA . ARG A 1 168 ? -4.810 -20.680 11.237 1.00 66.50 168 ARG A CA 1
ATOM 1347 C C . ARG A 1 168 ? -4.710 -22.137 10.790 1.00 66.50 168 ARG A C 1
ATOM 1349 O O . ARG A 1 168 ? -4.820 -23.027 11.625 1.00 66.50 168 ARG A O 1
ATOM 1356 N N . HIS A 1 169 ? -4.488 -22.343 9.497 1.00 71.44 169 HIS A N 1
ATOM 1357 C CA . HIS A 1 169 ? -4.328 -23.638 8.837 1.00 71.44 169 HIS A CA 1
ATOM 1358 C C . HIS A 1 169 ? -2.846 -24.027 8.663 1.00 71.44 169 HIS A C 1
ATOM 1360 O O . HIS A 1 169 ? -2.531 -24.943 7.917 1.00 71.44 169 HIS A O 1
ATOM 1366 N N . GLY A 1 170 ? -1.920 -23.338 9.348 1.00 72.12 170 GLY A N 1
ATOM 1367 C CA . GLY A 1 170 ? -0.475 -23.617 9.304 1.00 72.12 170 GLY A CA 1
ATOM 1368 C C . GLY A 1 170 ? 0.266 -23.070 8.076 1.00 72.12 170 GLY A C 1
ATOM 1369 O O . GLY A 1 170 ? 1.473 -23.256 7.962 1.00 72.12 170 GLY A O 1
ATOM 1370 N N . ILE A 1 171 ? -0.429 -22.362 7.185 1.00 66.38 171 ILE A N 1
ATOM 1371 C CA . ILE A 1 171 ? 0.067 -21.919 5.879 1.00 66.38 171 ILE A CA 1
ATOM 1372 C C . ILE A 1 171 ? 0.497 -20.440 5.947 1.00 66.38 171 ILE A C 1
ATOM 1374 O O . ILE A 1 171 ? -0.174 -19.581 6.528 1.00 66.38 171 ILE A O 1
ATOM 1378 N N . ARG A 1 172 ? 1.650 -20.118 5.361 1.00 67.75 172 ARG A N 1
ATOM 1379 C CA . ARG A 1 172 ? 2.203 -18.761 5.236 1.00 67.75 172 ARG A CA 1
ATOM 1380 C C . ARG A 1 172 ? 1.896 -18.172 3.863 1.00 67.75 172 ARG A C 1
ATOM 1382 O O . ARG A 1 172 ? 1.472 -18.870 2.952 1.00 67.75 172 ARG A O 1
ATOM 1389 N N . VAL A 1 173 ? 2.080 -16.860 3.717 1.00 59.44 173 VAL A N 1
ATOM 1390 C CA . VAL A 1 173 ? 1.595 -16.118 2.545 1.00 59.44 173 VAL A CA 1
ATOM 1391 C C . VAL A 1 173 ? 2.423 -14.886 2.217 1.00 59.44 173 VAL A C 1
ATOM 1393 O O . VAL A 1 173 ? 2.770 -14.117 3.120 1.00 59.44 173 VAL A O 1
ATOM 1396 N N . SER A 1 174 ? 2.584 -14.639 0.914 1.00 65.06 174 SER A N 1
ATOM 1397 C CA . SER A 1 174 ? 3.013 -13.360 0.336 1.00 65.06 174 SER A CA 1
ATOM 1398 C C . SER A 1 174 ? 1.910 -12.710 -0.519 1.00 65.06 174 SER A C 1
ATOM 1400 O O . SER A 1 174 ? 1.051 -13.403 -1.061 1.00 65.06 174 SER A O 1
ATOM 1402 N N . MET A 1 175 ? 1.927 -11.378 -0.637 1.00 60.53 175 MET A N 1
ATOM 1403 C CA . MET A 1 175 ? 0.938 -10.586 -1.386 1.00 60.53 175 MET A CA 1
ATOM 1404 C C . MET A 1 175 ? 1.619 -9.515 -2.251 1.00 60.53 175 MET A C 1
ATOM 1406 O O . MET A 1 175 ? 2.526 -8.827 -1.784 1.00 60.53 175 MET A O 1
ATOM 1410 N N . THR A 1 176 ? 1.115 -9.316 -3.466 1.00 59.09 176 THR A N 1
ATOM 1411 C CA . THR A 1 176 ? 1.476 -8.257 -4.417 1.00 59.09 176 THR A CA 1
ATOM 1412 C C . THR A 1 176 ? 0.195 -7.698 -5.055 1.00 59.09 176 THR A C 1
ATOM 1414 O O . THR A 1 176 ? -0.434 -8.391 -5.845 1.00 59.09 176 THR A O 1
ATOM 1417 N N . PRO A 1 177 ? -0.262 -6.480 -4.725 1.00 55.28 177 PRO A N 1
ATOM 1418 C CA . PRO A 1 177 ? -1.460 -5.920 -5.349 1.00 55.28 177 PRO A CA 1
ATOM 1419 C C . PRO A 1 177 ? -1.182 -5.441 -6.784 1.00 55.28 177 PRO A C 1
ATOM 1421 O O . PRO A 1 177 ? -0.156 -4.812 -7.029 1.00 55.28 177 PRO A O 1
ATOM 1424 N N . ASN A 1 178 ? -2.135 -5.652 -7.694 1.00 57.81 178 ASN A N 1
ATOM 1425 C CA . ASN A 1 178 ? -2.223 -4.951 -8.976 1.00 57.81 178 ASN A CA 1
ATOM 1426 C C . ASN A 1 178 ? -3.318 -3.866 -8.881 1.00 57.81 178 ASN A C 1
ATOM 1428 O O . ASN A 1 178 ? -4.399 -4.087 -8.319 1.00 57.81 178 ASN A O 1
ATOM 1432 N N . LEU A 1 179 ? -3.057 -2.681 -9.437 1.00 63.06 179 LEU A N 1
ATOM 1433 C CA . LEU A 1 179 ? -3.939 -1.515 -9.331 1.00 63.06 179 LEU A CA 1
ATOM 1434 C C . LEU A 1 179 ? -4.765 -1.285 -10.607 1.00 63.06 179 LEU A C 1
ATOM 1436 O O . LEU A 1 179 ? -4.207 -1.082 -11.682 1.00 63.06 179 LEU A O 1
ATOM 1440 N N . TYR A 1 180 ? -6.092 -1.186 -10.466 1.00 62.78 180 TYR A N 1
ATOM 1441 C CA . TYR A 1 180 ? -7.005 -0.837 -11.559 1.00 62.78 180 TYR A CA 1
ATOM 1442 C C . TYR A 1 180 ? -7.675 0.520 -11.298 1.00 62.78 180 TYR A C 1
ATOM 1444 O O . TYR A 1 180 ? -8.387 0.720 -10.310 1.00 62.78 180 TYR A O 1
ATOM 1452 N N . LEU A 1 181 ? -7.475 1.477 -12.206 1.00 61.66 181 LEU A N 1
ATOM 1453 C CA . LEU A 1 181 ? -8.022 2.833 -12.098 1.00 61.66 181 LEU A CA 1
ATOM 1454 C C . LEU A 1 181 ? -9.156 3.042 -13.103 1.00 61.66 181 LEU A C 1
ATOM 1456 O O . LEU A 1 181 ? -8.954 2.915 -14.305 1.00 61.66 181 LEU A O 1
ATOM 1460 N N . THR A 1 182 ? -10.344 3.417 -12.622 1.00 64.88 182 THR A N 1
ATOM 1461 C CA . THR A 1 182 ? -11.476 3.811 -13.475 1.00 64.88 182 THR A CA 1
ATOM 1462 C C . THR A 1 182 ? -11.966 5.198 -13.083 1.00 64.88 182 THR A C 1
ATOM 1464 O O . THR A 1 182 ? -12.451 5.430 -11.975 1.00 64.88 182 THR A O 1
ATOM 1467 N N . VAL A 1 183 ? -11.870 6.149 -14.009 1.00 67.12 183 VAL A N 1
ATOM 1468 C CA . VAL A 1 183 ? -12.278 7.536 -13.772 1.00 67.12 183 VAL A CA 1
ATOM 1469 C C . VAL A 1 183 ? -13.632 7.792 -14.420 1.00 67.12 183 VAL A C 1
ATOM 1471 O O . VAL A 1 183 ? -13.769 7.775 -15.640 1.00 67.12 183 VAL A O 1
ATOM 1474 N N . CYS A 1 184 ? -14.656 8.054 -13.608 1.00 68.00 184 CYS A N 1
ATOM 1475 C CA . CYS A 1 184 ? -15.975 8.393 -14.129 1.00 68.00 184 CYS A CA 1
ATOM 1476 C C . CYS A 1 184 ? -16.006 9.850 -14.612 1.00 68.00 184 CYS A C 1
ATOM 1478 O O . CYS A 1 184 ? -15.752 10.763 -13.823 1.00 68.00 184 CYS A O 1
ATOM 1480 N N . LYS A 1 185 ? -16.448 10.059 -15.862 1.00 66.00 185 LYS A N 1
ATOM 1481 C CA . LYS A 1 185 ? -16.715 11.375 -16.483 1.00 66.00 185 LYS A CA 1
ATOM 1482 C C . LYS A 1 185 ? -15.476 12.253 -16.727 1.00 66.00 185 LYS A C 1
ATOM 1484 O O . LYS A 1 185 ? -15.563 13.472 -16.590 1.00 66.00 185 LYS A O 1
ATOM 1489 N N . MET A 1 186 ? -14.353 11.652 -17.112 1.00 70.56 186 MET A N 1
ATOM 1490 C CA . MET A 1 186 ? -13.189 12.381 -17.626 1.00 70.56 186 MET A CA 1
ATOM 1491 C C . MET A 1 186 ? -12.822 11.879 -19.022 1.00 70.56 186 MET A C 1
ATOM 1493 O O . MET A 1 186 ? -13.139 10.744 -19.369 1.00 70.56 186 MET A O 1
ATOM 1497 N N . GLU A 1 187 ? -12.165 12.726 -19.808 1.00 81.31 187 GLU A N 1
ATOM 1498 C CA . GLU A 1 187 ? -11.543 12.334 -21.071 1.00 81.31 187 GLU A CA 1
ATOM 1499 C C . GLU A 1 187 ? -10.415 11.333 -20.776 1.00 81.31 187 GLU A C 1
ATOM 1501 O O . GLU A 1 187 ? -9.429 11.660 -20.107 1.00 81.31 187 GLU A O 1
ATOM 1506 N N . THR A 1 188 ? -10.607 10.081 -21.199 1.00 80.12 188 THR A N 1
ATOM 1507 C CA . THR A 1 188 ? -9.711 8.964 -20.862 1.00 80.12 188 THR A CA 1
ATOM 1508 C C . THR A 1 188 ? -8.295 9.200 -21.377 1.00 80.12 188 THR A C 1
ATOM 1510 O O . THR A 1 188 ? -7.336 8.885 -20.675 1.00 80.12 188 THR A O 1
ATOM 1513 N N . ASP A 1 189 ? -8.160 9.839 -22.538 1.00 80.00 189 ASP A N 1
ATOM 1514 C CA . ASP A 1 189 ? -6.872 10.111 -23.173 1.00 80.00 189 ASP A CA 1
ATOM 1515 C C . ASP A 1 189 ? -6.045 11.118 -22.365 1.00 80.00 189 ASP A C 1
ATOM 1517 O O . ASP A 1 189 ? -4.862 10.886 -22.124 1.00 80.00 189 ASP A O 1
ATOM 1521 N N . SER A 1 190 ? -6.660 12.191 -21.847 1.00 82.75 190 SER A N 1
ATOM 1522 C CA . SER A 1 190 ? -5.973 13.138 -20.956 1.00 82.75 190 SER A CA 1
ATOM 1523 C C . SER A 1 190 ? -5.573 12.506 -19.620 1.00 82.75 190 SER A C 1
ATOM 1525 O O . SER A 1 190 ? -4.511 12.825 -19.085 1.00 82.75 190 SER A O 1
ATOM 1527 N N . PHE A 1 191 ? -6.385 11.587 -19.080 1.00 84.00 191 PHE A N 1
ATOM 1528 C CA . PHE A 1 191 ? -6.017 10.831 -17.878 1.00 84.00 191 PHE A CA 1
ATOM 1529 C C . PHE A 1 191 ? -4.810 9.923 -18.130 1.00 84.00 191 PHE A C 1
ATOM 1531 O O . PHE A 1 191 ? -3.841 9.943 -17.369 1.00 84.00 191 PHE A O 1
ATOM 1538 N N . LEU A 1 192 ? -4.865 9.149 -19.216 1.00 81.62 192 LEU A N 1
ATOM 1539 C CA . LEU A 1 192 ? -3.824 8.205 -19.595 1.00 81.62 192 LEU A CA 1
ATOM 1540 C C . LEU A 1 192 ? -2.518 8.930 -19.938 1.00 81.62 192 LEU A C 1
ATOM 1542 O O . LEU A 1 192 ? -1.464 8.513 -19.470 1.00 81.62 192 LEU A O 1
ATOM 1546 N N . ALA A 1 193 ? -2.580 10.049 -20.662 1.00 82.75 193 ALA A N 1
ATOM 1547 C CA . ALA A 1 193 ? -1.422 10.897 -20.936 1.00 82.75 193 ALA A CA 1
ATOM 1548 C C . ALA A 1 193 ? -0.757 11.397 -19.641 1.00 82.75 193 ALA A C 1
ATOM 1550 O O . ALA A 1 193 ? 0.465 11.331 -19.525 1.00 82.75 193 ALA A O 1
ATOM 1551 N N . GLY A 1 194 ? -1.546 11.814 -18.643 1.00 88.38 194 GLY A N 1
ATOM 1552 C CA . GLY A 1 194 ? -1.036 12.196 -17.323 1.00 88.38 194 GLY A CA 1
ATOM 1553 C C . GLY A 1 194 ? -0.345 11.042 -16.585 1.00 88.38 194 GLY A C 1
ATOM 1554 O O . GLY A 1 194 ? 0.748 11.226 -16.051 1.00 88.38 194 GLY A O 1
ATOM 1555 N N . ILE A 1 195 ? -0.925 9.834 -16.601 1.00 87.62 195 ILE A N 1
ATOM 1556 C CA . ILE A 1 195 ? -0.285 8.632 -16.031 1.00 87.62 195 ILE A CA 1
ATOM 1557 C C . ILE A 1 195 ? 1.028 8.316 -16.756 1.00 87.62 195 ILE A C 1
ATOM 1559 O O . ILE A 1 195 ? 2.047 8.101 -16.102 1.00 87.62 195 ILE A O 1
ATOM 1563 N N . LEU A 1 196 ? 1.024 8.310 -18.091 1.00 84.69 196 LEU A N 1
ATOM 1564 C CA . LEU A 1 196 ? 2.198 7.994 -18.906 1.00 84.69 196 LEU A CA 1
ATOM 1565 C C . LEU A 1 196 ? 3.324 9.017 -18.700 1.00 84.69 196 LEU A C 1
ATOM 1567 O O . LEU A 1 196 ? 4.475 8.622 -18.533 1.00 84.69 196 LEU A O 1
ATOM 1571 N N . GLN A 1 197 ? 3.003 10.311 -18.616 1.00 87.94 197 GLN A N 1
ATOM 1572 C CA . GLN A 1 197 ? 3.974 11.366 -18.309 1.00 87.94 197 GLN A CA 1
ATOM 1573 C C . GLN A 1 197 ? 4.606 11.190 -16.918 1.00 87.94 197 GLN A C 1
ATOM 1575 O O . GLN A 1 197 ? 5.771 11.527 -16.717 1.00 87.94 197 GLN A O 1
ATOM 1580 N N . LYS A 1 198 ? 3.849 10.652 -15.956 1.00 92.06 198 LYS A N 1
ATOM 1581 C CA . LYS A 1 198 ? 4.280 10.442 -14.568 1.00 92.06 198 LYS A CA 1
ATOM 1582 C C . LYS A 1 198 ? 4.811 9.037 -14.289 1.00 92.06 198 LYS A C 1
ATOM 1584 O O . LYS A 1 198 ? 5.195 8.763 -13.155 1.00 92.06 198 LYS A O 1
ATOM 1589 N N . VAL A 1 199 ? 4.868 8.143 -15.283 1.00 89.50 199 VAL A N 1
ATOM 1590 C CA . VAL A 1 199 ? 5.119 6.708 -15.053 1.00 89.50 199 VAL A CA 1
ATOM 1591 C C . VAL A 1 199 ? 6.441 6.442 -14.327 1.00 89.50 199 VAL A C 1
ATOM 1593 O O . VAL A 1 199 ? 6.482 5.580 -13.456 1.00 89.50 199 VAL A O 1
ATOM 1596 N N . GLY A 1 200 ? 7.499 7.216 -14.601 1.00 89.25 200 GLY A N 1
ATOM 1597 C CA . GLY A 1 200 ? 8.789 7.098 -13.907 1.00 89.25 200 GLY A CA 1
ATOM 1598 C C . GLY A 1 200 ? 8.690 7.384 -12.404 1.00 89.25 200 GLY A C 1
ATOM 1599 O O . GLY A 1 200 ? 9.157 6.581 -11.598 1.00 89.25 200 GLY A O 1
ATOM 1600 N N . SER A 1 201 ? 8.026 8.482 -12.035 1.00 93.38 201 SER A N 1
ATOM 1601 C CA . SER A 1 201 ? 7.747 8.873 -10.647 1.00 93.38 201 SER A CA 1
ATOM 1602 C C . SER A 1 201 ? 6.799 7.884 -9.961 1.00 93.38 201 SER A C 1
ATOM 1604 O O . SER A 1 201 ? 7.019 7.490 -8.818 1.00 93.38 201 SER A O 1
ATOM 1606 N N . LEU A 1 202 ? 5.751 7.444 -10.668 1.00 90.06 202 LEU A N 1
ATOM 1607 C CA . LEU A 1 202 ? 4.744 6.514 -10.149 1.00 90.06 202 LEU A CA 1
ATOM 1608 C C . LEU A 1 202 ? 5.310 5.109 -9.907 1.00 90.06 202 LEU A C 1
ATOM 1610 O O . LEU A 1 202 ? 4.944 4.490 -8.910 1.00 90.06 202 LEU A O 1
ATOM 1614 N N . CYS A 1 203 ? 6.262 4.639 -10.726 1.00 89.31 203 CYS A N 1
ATOM 1615 C CA . CYS A 1 203 ? 6.977 3.380 -10.483 1.00 89.31 203 CYS A CA 1
ATOM 1616 C C . CYS A 1 203 ? 7.630 3.351 -9.091 1.00 89.31 203 CYS A C 1
ATOM 1618 O O . CYS A 1 203 ? 7.622 2.313 -8.439 1.00 89.31 203 CYS A O 1
ATOM 1620 N N . ALA A 1 204 ? 8.145 4.480 -8.589 1.00 90.12 204 ALA A N 1
ATOM 1621 C CA . ALA A 1 204 ? 8.758 4.533 -7.261 1.00 90.12 204 ALA A CA 1
ATOM 1622 C C . ALA A 1 204 ? 7.757 4.333 -6.108 1.00 90.12 204 ALA A C 1
ATOM 1624 O O . ALA A 1 204 ? 8.191 4.034 -4.996 1.00 90.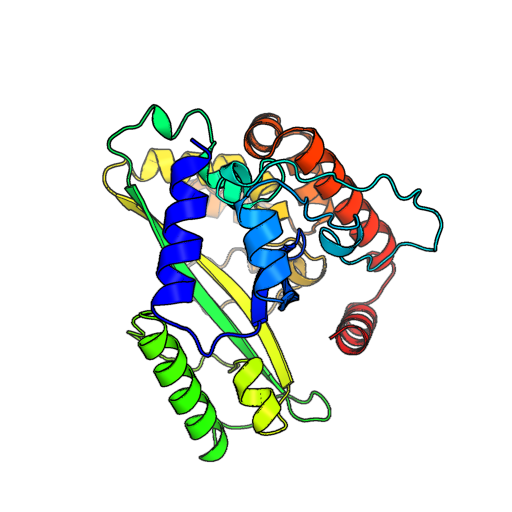12 204 ALA A O 1
ATOM 1625 N N . PHE A 1 205 ? 6.450 4.494 -6.347 1.00 86.62 205 PHE A N 1
ATOM 1626 C CA . PHE A 1 205 ? 5.383 4.257 -5.366 1.00 86.62 205 PHE A CA 1
ATOM 1627 C C . PHE A 1 205 ? 4.674 2.913 -5.563 1.00 86.62 205 PHE A C 1
ATOM 1629 O O . PHE A 1 205 ? 4.370 2.244 -4.580 1.00 86.62 205 PHE A O 1
ATOM 1636 N N . ASP A 1 206 ? 4.404 2.539 -6.815 1.00 83.25 206 ASP A N 1
ATOM 1637 C CA . ASP A 1 206 ? 3.662 1.327 -7.194 1.00 83.25 206 ASP A CA 1
ATOM 1638 C C . ASP A 1 206 ? 4.537 0.064 -7.116 1.00 83.25 206 ASP A C 1
ATOM 1640 O O . ASP A 1 206 ? 4.112 -0.990 -6.650 1.00 83.25 206 ASP A O 1
ATOM 1644 N N . MET A 1 207 ? 5.820 0.215 -7.452 1.00 84.88 207 MET A N 1
ATOM 1645 C CA . MET A 1 207 ? 6.874 -0.780 -7.279 1.00 84.88 207 MET A CA 1
ATOM 1646 C C . MET A 1 207 ? 7.881 -0.263 -6.238 1.00 84.88 207 MET A C 1
ATOM 1648 O O . MET A 1 207 ? 9.000 0.114 -6.591 1.00 84.88 207 MET A O 1
ATOM 1652 N N . PRO A 1 208 ? 7.510 -0.173 -4.946 1.00 86.69 208 PRO A N 1
ATOM 1653 C CA . PRO A 1 208 ? 8.313 0.539 -3.959 1.00 86.69 208 PRO A CA 1
ATOM 1654 C C . PRO A 1 208 ? 9.550 -0.252 -3.520 1.00 86.69 208 PRO A C 1
ATOM 1656 O O . PRO A 1 208 ? 10.477 0.342 -2.978 1.00 86.69 208 PRO A O 1
ATOM 1659 N N . ASN A 1 209 ? 9.570 -1.576 -3.694 1.00 85.94 209 ASN A N 1
ATOM 1660 C CA . ASN A 1 209 ? 10.629 -2.444 -3.170 1.00 85.94 209 ASN A CA 1
ATOM 1661 C C . ASN A 1 209 ? 11.606 -2.858 -4.271 1.00 85.94 209 ASN A C 1
ATOM 1663 O O . ASN A 1 209 ? 11.183 -3.037 -5.416 1.00 85.94 209 ASN A O 1
ATOM 1667 N N . LEU A 1 210 ? 12.880 -3.087 -3.936 1.00 83.69 210 LEU A N 1
ATOM 1668 C CA . LEU A 1 210 ? 13.898 -3.448 -4.936 1.00 83.69 210 LEU A CA 1
ATOM 1669 C C . LEU A 1 210 ? 13.491 -4.677 -5.778 1.00 83.69 210 LEU A C 1
ATOM 1671 O O . LEU A 1 210 ? 13.599 -4.640 -7.002 1.00 83.69 210 LEU A O 1
ATOM 1675 N N . ASP A 1 211 ? 12.947 -5.720 -5.141 1.00 81.75 211 ASP A N 1
ATOM 1676 C CA . ASP A 1 211 ? 12.527 -6.972 -5.796 1.00 81.75 211 ASP A CA 1
ATOM 1677 C C . ASP A 1 211 ? 11.324 -6.821 -6.746 1.00 81.75 211 ASP A C 1
ATOM 1679 O O . ASP A 1 211 ? 11.153 -7.640 -7.647 1.00 81.75 211 ASP A O 1
ATOM 1683 N N . SER A 1 212 ? 10.550 -5.734 -6.643 1.00 81.88 212 SER A N 1
ATOM 1684 C CA . SER A 1 212 ? 9.446 -5.431 -7.576 1.00 81.88 212 SER A CA 1
ATOM 1685 C C . SER A 1 212 ? 9.942 -5.315 -9.027 1.00 81.88 212 SER A C 1
ATOM 1687 O O . SER A 1 212 ? 9.258 -5.730 -9.960 1.00 81.88 212 SER A O 1
ATOM 1689 N N . TYR A 1 213 ? 11.170 -4.813 -9.212 1.00 83.56 213 TYR A N 1
ATOM 1690 C CA . TYR A 1 213 ? 11.829 -4.658 -10.516 1.00 83.56 213 TYR A CA 1
ATOM 1691 C C . TYR A 1 213 ? 12.480 -5.951 -11.031 1.00 83.56 213 TYR A C 1
ATOM 1693 O O . TYR A 1 213 ? 12.962 -5.988 -12.162 1.00 83.56 213 TYR A O 1
ATOM 1701 N N . TYR A 1 214 ? 12.490 -7.014 -10.220 1.00 76.62 214 TYR A N 1
ATOM 1702 C CA . TYR A 1 214 ? 12.984 -8.341 -10.592 1.00 76.62 214 TYR A CA 1
ATOM 1703 C C . TYR A 1 214 ? 11.848 -9.301 -10.996 1.00 76.62 214 TYR A C 1
ATOM 1705 O O . TYR A 1 214 ? 12.135 -10.476 -11.236 1.00 76.62 214 TYR A O 1
ATOM 1713 N N . ARG A 1 215 ? 10.583 -8.833 -11.133 1.00 66.12 215 ARG A N 1
ATOM 1714 C CA . ARG A 1 215 ? 9.482 -9.621 -11.741 1.00 66.12 215 ARG A CA 1
ATOM 1715 C C . ARG A 1 215 ? 10.021 -10.286 -13.020 1.00 66.12 215 ARG A C 1
ATOM 1717 O O . ARG A 1 215 ? 10.580 -9.612 -13.888 1.00 66.12 215 ARG A O 1
ATOM 1724 N N . ARG A 1 216 ? 9.973 -11.626 -13.048 1.00 49.25 216 ARG A N 1
ATOM 1725 C CA . ARG A 1 216 ? 10.897 -12.458 -13.839 1.00 49.25 216 ARG A CA 1
ATOM 1726 C C . ARG A 1 216 ? 10.937 -12.055 -15.313 1.00 49.25 216 ARG A C 1
ATOM 1728 O O . ARG A 1 216 ? 9.908 -11.782 -15.921 1.00 49.25 216 ARG A O 1
ATOM 1735 N N . LYS A 1 217 ? 12.112 -12.197 -15.939 1.00 51.94 217 LYS A N 1
ATOM 1736 C CA . LYS A 1 217 ? 12.295 -12.144 -17.408 1.00 51.94 217 LYS A CA 1
ATOM 1737 C C . LYS A 1 217 ? 11.656 -13.332 -18.151 1.00 51.94 217 LYS A C 1
ATOM 1739 O O . LYS A 1 217 ? 12.091 -13.678 -19.250 1.00 51.94 217 LYS A O 1
ATOM 1744 N N . GLU A 1 218 ? 10.669 -13.991 -17.554 1.00 45.97 218 GLU A N 1
ATOM 1745 C CA . GLU A 1 218 ? 9.890 -15.005 -18.249 1.00 45.97 218 GLU A CA 1
ATOM 1746 C C . GLU A 1 218 ? 9.096 -14.321 -19.372 1.00 45.97 218 GLU A C 1
ATOM 1748 O O . GLU A 1 218 ? 8.571 -13.219 -19.187 1.00 45.97 218 GLU A O 1
ATOM 1753 N N . PRO A 1 219 ? 9.062 -14.906 -20.580 1.00 43.84 219 PRO A N 1
ATOM 1754 C CA . PRO A 1 219 ? 8.396 -14.279 -21.707 1.00 43.84 219 PRO A CA 1
ATOM 1755 C C . PRO A 1 219 ? 6.889 -14.232 -21.447 1.00 43.84 219 PRO A C 1
ATOM 1757 O O . PRO A 1 219 ? 6.220 -15.262 -21.496 1.00 43.84 219 PRO A O 1
ATOM 1760 N N . LEU A 1 220 ? 6.362 -13.024 -21.225 1.00 37.59 220 LEU A N 1
ATOM 1761 C CA . LEU A 1 220 ? 4.925 -12.757 -21.166 1.00 37.59 220 LEU A CA 1
ATOM 1762 C C . LEU A 1 220 ? 4.231 -13.402 -22.375 1.00 37.59 220 LEU A C 1
ATOM 1764 O O . LEU A 1 220 ? 4.425 -12.975 -23.512 1.00 37.59 220 LEU A O 1
ATOM 1768 N N . ASN A 1 221 ? 3.399 -14.413 -22.128 1.00 41.28 221 ASN A N 1
ATOM 1769 C CA . ASN A 1 221 ? 2.559 -15.047 -23.149 1.00 41.28 221 ASN A CA 1
ATOM 1770 C C . ASN A 1 221 ? 1.196 -14.341 -23.281 1.00 41.28 221 ASN A C 1
ATOM 1772 O O . ASN A 1 221 ? 0.196 -14.963 -23.634 1.00 41.28 221 ASN A O 1
ATOM 1776 N N . ILE A 1 222 ? 1.158 -13.031 -23.018 1.00 39.78 222 ILE A N 1
ATOM 1777 C CA . ILE A 1 222 ? -0.030 -12.199 -23.216 1.00 39.78 222 ILE A CA 1
ATOM 1778 C C . ILE A 1 222 ? -0.221 -11.992 -24.720 1.00 39.78 222 ILE A C 1
ATOM 1780 O O . ILE A 1 222 ? 0.591 -11.341 -25.382 1.00 39.78 222 ILE A O 1
ATOM 1784 N N . ARG A 1 223 ? -1.307 -12.547 -25.262 1.00 45.06 223 ARG A N 1
ATOM 1785 C CA . ARG A 1 223 ? -1.802 -12.187 -26.592 1.00 45.06 223 ARG A CA 1
ATOM 1786 C C . ARG A 1 223 ? -2.736 -10.994 -26.444 1.00 45.06 223 ARG A C 1
ATOM 1788 O O . ARG A 1 223 ? -3.723 -11.106 -25.738 1.00 45.06 223 ARG A O 1
ATOM 1795 N N . ASP A 1 224 ? -2.334 -9.890 -27.072 1.00 39.44 224 ASP A N 1
ATOM 1796 C CA . ASP A 1 224 ? -3.176 -8.835 -27.681 1.00 39.44 224 ASP A CA 1
ATOM 1797 C C . ASP A 1 224 ? -2.336 -7.622 -28.132 1.00 39.44 224 ASP A C 1
ATOM 1799 O O . ASP A 1 224 ? -2.812 -6.752 -28.856 1.00 39.44 224 ASP A O 1
ATOM 1803 N N . CYS A 1 225 ? -1.024 -7.635 -27.864 1.00 44.38 225 CYS A N 1
ATOM 1804 C CA . CYS A 1 225 ? -0.043 -7.018 -28.756 1.00 44.38 225 CYS A CA 1
ATOM 1805 C C . CYS A 1 225 ? 0.705 -8.125 -29.528 1.00 44.38 225 CYS A C 1
ATOM 1807 O O . CYS A 1 225 ? 1.296 -8.998 -28.889 1.00 44.38 225 CYS A O 1
ATOM 1809 N N . PRO A 1 226 ? 0.757 -8.115 -30.877 1.00 54.06 226 PRO A N 1
ATOM 1810 C CA . PRO A 1 226 ? 1.524 -9.104 -31.646 1.00 54.06 226 PRO A CA 1
ATOM 1811 C C . PRO A 1 226 ? 3.050 -8.944 -31.497 1.00 54.06 226 PRO A C 1
ATOM 1813 O O . PRO A 1 226 ? 3.816 -9.749 -32.026 1.00 54.06 226 PRO A O 1
ATOM 1816 N N . ILE A 1 227 ? 3.503 -7.893 -30.806 1.00 58.56 227 ILE A N 1
ATOM 1817 C CA . ILE A 1 227 ? 4.898 -7.471 -30.703 1.00 58.56 227 ILE A CA 1
ATOM 1818 C C . ILE A 1 227 ? 5.302 -7.456 -29.226 1.00 58.56 227 ILE A C 1
ATOM 1820 O O . ILE A 1 227 ? 4.995 -6.523 -28.484 1.00 58.56 227 ILE A O 1
ATOM 1824 N N . LEU A 1 228 ? 6.032 -8.486 -28.792 1.00 57.81 228 LEU A N 1
ATOM 1825 C CA . LEU A 1 228 ? 6.558 -8.538 -27.430 1.00 57.81 228 LEU A CA 1
ATOM 1826 C C . LEU A 1 228 ? 7.783 -7.621 -27.304 1.00 57.81 228 LEU A C 1
ATOM 1828 O O . LEU A 1 228 ? 8.850 -7.941 -27.831 1.00 57.81 228 LEU A O 1
ATOM 1832 N N . ALA A 1 229 ? 7.653 -6.513 -26.570 1.00 59.38 229 ALA A N 1
ATOM 1833 C CA . ALA A 1 229 ? 8.725 -5.530 -26.378 1.00 59.38 229 ALA A CA 1
ATOM 1834 C C . ALA A 1 229 ? 10.053 -6.167 -25.920 1.00 59.38 229 ALA A C 1
ATOM 1836 O O . ALA A 1 229 ? 11.109 -5.851 -26.461 1.00 59.38 229 ALA A O 1
ATOM 1837 N N . GLY A 1 230 ? 9.992 -7.130 -24.992 1.00 60.81 230 GLY A N 1
ATOM 1838 C CA . GLY A 1 230 ? 11.164 -7.848 -24.471 1.00 60.81 230 GLY A CA 1
ATOM 1839 C C . GLY A 1 230 ? 11.866 -8.792 -25.461 1.00 60.81 230 GLY A C 1
ATOM 1840 O O . GLY A 1 230 ? 12.943 -9.288 -25.146 1.00 60.81 230 GLY A O 1
ATOM 1841 N N . LYS A 1 231 ? 11.290 -9.046 -26.646 1.00 64.75 231 LYS A N 1
ATOM 1842 C CA . LYS A 1 231 ? 11.935 -9.800 -27.741 1.00 64.75 231 LYS A CA 1
ATOM 1843 C C . LYS A 1 231 ? 12.585 -8.892 -28.791 1.00 64.75 231 LYS A C 1
ATOM 1845 O O . LYS A 1 231 ? 13.239 -9.395 -29.701 1.00 64.75 231 LYS A O 1
ATOM 1850 N N . LEU A 1 232 ? 12.411 -7.574 -28.686 1.00 72.38 232 LEU A N 1
ATOM 1851 C CA . LEU A 1 232 ? 13.004 -6.598 -29.593 1.00 72.38 232 LEU A CA 1
ATOM 1852 C C . LEU A 1 232 ? 14.271 -5.988 -28.982 1.00 72.38 232 LEU A C 1
ATOM 1854 O O . LEU A 1 232 ? 14.314 -5.652 -27.800 1.00 72.38 232 LEU A O 1
ATOM 1858 N N . GLY A 1 233 ? 15.298 -5.766 -29.807 1.00 76.56 233 GLY A N 1
ATOM 1859 C CA . GLY A 1 233 ? 16.407 -4.888 -29.425 1.00 76.56 233 GLY A CA 1
ATOM 1860 C C . GLY A 1 233 ? 15.914 -3.448 -29.229 1.00 76.56 233 GLY A C 1
ATOM 1861 O O . GLY A 1 233 ? 14.964 -3.033 -29.888 1.00 76.56 233 GLY A O 1
ATOM 1862 N N . VAL A 1 234 ? 16.566 -2.664 -28.364 1.00 74.81 234 VAL A N 1
ATOM 1863 C CA . VAL A 1 234 ? 16.095 -1.326 -27.928 1.00 74.81 234 VAL A CA 1
ATOM 1864 C C . VAL A 1 234 ? 15.711 -0.397 -29.093 1.00 74.81 234 VAL A C 1
ATOM 1866 O O . VAL A 1 234 ? 14.671 0.260 -29.043 1.00 74.81 234 VAL A O 1
ATOM 1869 N N . GLY A 1 235 ? 16.508 -0.368 -30.167 1.00 79.81 235 GLY A N 1
ATOM 1870 C CA . GLY A 1 235 ? 16.205 0.431 -31.362 1.00 79.81 235 GLY A CA 1
ATOM 1871 C C . GLY A 1 235 ? 14.963 -0.050 -32.122 1.00 79.81 235 GLY A C 1
ATOM 1872 O O . GLY A 1 235 ? 14.172 0.766 -32.592 1.00 79.81 235 GLY A O 1
ATOM 1873 N N . GLU A 1 236 ? 14.746 -1.364 -32.186 1.00 81.81 236 GLU A N 1
ATOM 1874 C CA . GLU A 1 236 ? 13.577 -1.957 -32.839 1.00 81.81 236 GLU A CA 1
ATOM 1875 C C . GLU A 1 236 ? 12.314 -1.794 -31.990 1.00 81.81 236 GLU A C 1
ATOM 1877 O O . GLU A 1 236 ? 11.261 -1.451 -32.523 1.00 81.81 236 GLU A O 1
ATOM 1882 N N . ALA A 1 237 ? 12.432 -1.941 -30.666 1.00 75.44 237 ALA A N 1
ATOM 1883 C CA . ALA A 1 237 ? 11.367 -1.638 -29.717 1.00 75.44 237 ALA A CA 1
ATOM 1884 C C . ALA A 1 237 ? 10.905 -0.184 -29.879 1.00 75.44 237 ALA A C 1
ATOM 1886 O O . ALA A 1 237 ? 9.729 0.058 -30.131 1.00 75.44 237 ALA A O 1
ATOM 1887 N N . ARG A 1 238 ? 11.831 0.786 -29.865 1.00 77.56 238 ARG A N 1
ATOM 1888 C CA . ARG A 1 238 ? 11.504 2.203 -30.098 1.00 77.56 238 ARG A CA 1
ATOM 1889 C C . ARG A 1 238 ? 10.868 2.443 -31.477 1.00 77.56 238 ARG A C 1
ATOM 1891 O O . ARG A 1 238 ? 9.953 3.254 -31.578 1.00 77.56 238 ARG A O 1
ATOM 1898 N N . ARG A 1 239 ? 11.300 1.735 -32.529 1.00 80.31 239 ARG A N 1
ATOM 1899 C CA . ARG A 1 239 ? 10.742 1.866 -33.890 1.00 80.31 239 ARG A CA 1
ATOM 1900 C C . ARG A 1 239 ? 9.328 1.294 -34.029 1.00 80.31 239 ARG A C 1
ATOM 1902 O O . ARG A 1 239 ? 8.498 1.896 -34.708 1.00 80.31 239 ARG A O 1
ATOM 1909 N N . GLN A 1 240 ? 9.061 0.125 -33.448 1.00 79.88 240 GLN A N 1
ATOM 1910 C CA . GLN A 1 240 ? 7.757 -0.535 -33.555 1.00 79.88 240 GLN A CA 1
ATOM 1911 C C . GLN A 1 240 ? 6.752 0.025 -32.546 1.00 79.88 240 GLN A C 1
ATOM 1913 O O . GLN A 1 240 ? 5.627 0.342 -32.923 1.00 79.88 240 GLN A O 1
ATOM 1918 N N . LEU A 1 241 ? 7.166 0.190 -31.289 1.00 74.44 241 LEU A N 1
ATOM 1919 C CA . LEU A 1 241 ? 6.306 0.621 -30.186 1.00 74.44 241 LEU A CA 1
ATOM 1920 C C . LEU A 1 241 ? 6.086 2.142 -30.179 1.00 74.44 241 LEU A C 1
ATOM 1922 O O . LEU A 1 241 ? 5.012 2.603 -29.801 1.00 74.44 241 LEU A O 1
ATOM 1926 N N . GLY A 1 242 ? 7.036 2.924 -30.709 1.00 71.56 242 GLY A N 1
ATOM 1927 C CA . GLY A 1 242 ? 6.889 4.373 -30.875 1.00 71.56 242 GLY A CA 1
ATOM 1928 C C . GLY A 1 242 ? 5.723 4.776 -31.787 1.00 71.56 242 GLY A C 1
ATOM 1929 O O . GLY A 1 242 ? 5.168 5.857 -31.617 1.00 71.56 242 GLY A O 1
ATOM 1930 N N . LYS A 1 243 ? 5.274 3.887 -32.690 1.00 73.31 243 LYS A N 1
ATOM 1931 C CA . LYS A 1 243 ? 4.046 4.078 -33.490 1.00 73.31 243 LYS A CA 1
ATOM 1932 C C . LYS A 1 243 ? 2.768 4.097 -32.642 1.00 73.31 243 LYS A C 1
ATOM 1934 O O . LYS A 1 243 ? 1.770 4.654 -33.079 1.00 73.31 243 LYS A O 1
ATOM 1939 N N . TYR A 1 244 ? 2.820 3.512 -31.448 1.00 62.12 244 TYR A N 1
ATOM 1940 C CA . TYR A 1 244 ? 1.755 3.505 -30.444 1.00 62.12 244 TYR A CA 1
ATOM 1941 C C . TYR A 1 244 ? 2.041 4.500 -29.300 1.00 62.12 244 TYR A C 1
ATOM 1943 O O . TYR A 1 244 ? 1.476 4.378 -28.219 1.00 62.12 244 TYR A O 1
ATOM 1951 N N . GLY A 1 245 ? 2.964 5.452 -29.497 1.00 68.38 245 GLY A N 1
ATOM 1952 C CA . GLY A 1 245 ? 3.355 6.442 -28.484 1.00 68.38 245 GLY A CA 1
ATOM 1953 C C . GLY A 1 245 ? 4.324 5.935 -27.406 1.00 68.38 245 GLY A C 1
ATOM 1954 O O . GLY A 1 245 ? 4.748 6.714 -26.557 1.00 68.38 245 GLY A O 1
ATOM 1955 N N . ILE A 1 246 ? 4.732 4.662 -27.441 1.00 72.25 246 ILE A N 1
ATOM 1956 C CA . ILE A 1 246 ? 5.634 4.065 -26.444 1.00 72.25 246 ILE A CA 1
ATOM 1957 C C . ILE A 1 246 ? 7.090 4.355 -26.849 1.00 72.25 246 ILE A C 1
ATOM 1959 O O . ILE A 1 246 ? 7.725 3.601 -27.589 1.00 72.25 246 ILE A O 1
ATOM 1963 N N . THR A 1 247 ? 7.613 5.495 -26.397 1.00 77.94 247 THR A N 1
ATOM 1964 C CA . THR A 1 247 ? 8.946 6.023 -26.760 1.00 77.94 247 THR A CA 1
ATOM 1965 C C . THR A 1 247 ? 10.055 5.696 -25.751 1.00 77.94 247 THR A C 1
ATOM 1967 O O . THR A 1 247 ? 11.248 5.752 -26.099 1.00 77.94 247 THR A O 1
ATOM 1970 N N . GLU A 1 248 ? 9.670 5.323 -24.528 1.00 75.62 248 GLU A N 1
ATOM 1971 C CA . GLU A 1 248 ? 10.543 4.992 -23.399 1.00 75.62 248 GLU A CA 1
ATOM 1972 C C . GLU A 1 248 ? 10.186 3.625 -22.788 1.00 75.62 248 GLU A C 1
ATOM 1974 O O . GLU A 1 248 ? 9.008 3.269 -22.722 1.00 75.62 248 GLU A O 1
ATOM 1979 N N . PRO A 1 249 ? 11.179 2.843 -22.325 1.00 78.12 249 PRO A N 1
ATOM 1980 C CA . PRO A 1 249 ? 10.927 1.653 -21.525 1.00 78.12 249 PRO A CA 1
ATOM 1981 C C . PRO A 1 249 ? 10.530 2.029 -20.089 1.00 78.12 249 PRO A C 1
ATOM 1983 O O . PRO A 1 249 ? 10.950 3.061 -19.557 1.00 78.12 249 PRO A O 1
ATOM 1986 N N . MET A 1 250 ? 9.795 1.133 -19.425 1.00 80.56 250 MET A N 1
ATOM 1987 C CA . MET A 1 250 ? 9.595 1.187 -17.974 1.00 80.56 250 MET A CA 1
ATOM 1988 C C . MET A 1 250 ? 10.952 1.220 -17.249 1.00 80.56 250 MET A C 1
ATOM 1990 O O . MET A 1 250 ? 11.925 0.609 -17.705 1.00 80.56 250 MET A O 1
ATOM 1994 N N . ARG A 1 251 ? 11.037 1.951 -16.129 1.00 85.00 251 ARG A N 1
ATOM 1995 C CA . ARG A 1 251 ? 12.288 2.085 -15.371 1.00 85.00 251 ARG A CA 1
ATOM 1996 C C . ARG A 1 251 ? 12.726 0.699 -14.857 1.00 85.00 251 ARG A C 1
ATOM 1998 O O . ARG A 1 251 ? 11.937 0.037 -14.192 1.00 85.00 251 ARG A O 1
ATOM 2005 N N . PRO A 1 252 ? 13.957 0.235 -15.151 1.00 84.75 252 PRO A N 1
ATOM 2006 C CA . PRO A 1 252 ? 14.356 -1.154 -14.904 1.00 84.75 252 PRO A CA 1
ATOM 2007 C C . PRO A 1 252 ? 14.836 -1.422 -13.472 1.00 84.75 252 PRO A C 1
ATOM 2009 O O . PRO A 1 252 ? 15.228 -2.547 -13.173 1.00 84.75 252 PRO A O 1
ATOM 2012 N N . LYS A 1 253 ? 14.894 -0.396 -12.614 1.00 90.31 253 LYS A N 1
ATOM 2013 C CA . LYS A 1 253 ? 15.322 -0.504 -11.217 1.00 90.31 253 LYS A CA 1
ATOM 2014 C C . LYS A 1 253 ? 14.705 0.599 -10.357 1.00 90.31 253 LYS A C 1
ATOM 2016 O O . LYS A 1 253 ? 14.432 1.688 -10.869 1.00 90.31 253 LYS A O 1
ATOM 2021 N N . LEU A 1 254 ? 14.601 0.343 -9.051 1.00 91.44 254 LEU A N 1
ATOM 2022 C CA . LEU A 1 254 ? 14.086 1.285 -8.054 1.00 91.44 254 LEU A CA 1
ATOM 2023 C C . LEU A 1 254 ? 14.873 2.600 -8.029 1.00 91.44 254 LEU A C 1
ATOM 2025 O O . LEU A 1 254 ? 14.259 3.656 -7.944 1.00 91.44 254 LEU A O 1
ATOM 2029 N N . GLU A 1 255 ? 16.200 2.557 -8.165 1.00 95.25 255 GLU A N 1
ATOM 2030 C CA . GLU A 1 255 ? 17.064 3.746 -8.156 1.00 95.25 255 GLU A CA 1
ATOM 2031 C C . GLU A 1 255 ? 16.647 4.754 -9.234 1.00 95.25 255 GLU A C 1
ATOM 2033 O O . GLU A 1 255 ? 16.445 5.931 -8.955 1.00 95.25 255 GLU A O 1
ATOM 2038 N N . VAL A 1 256 ? 16.418 4.270 -10.459 1.00 94.31 256 VAL A N 1
ATOM 2039 C CA . VAL A 1 256 ? 16.054 5.115 -11.608 1.00 94.31 256 VAL A CA 1
ATOM 2040 C C . VAL A 1 256 ? 14.643 5.697 -11.450 1.00 94.31 256 VAL A C 1
ATOM 2042 O O . VAL A 1 256 ? 14.375 6.821 -11.884 1.00 94.31 256 VAL A O 1
ATOM 2045 N N . SER A 1 257 ? 13.732 4.954 -10.815 1.00 93.94 257 SER A N 1
ATOM 2046 C CA . SER A 1 257 ? 12.404 5.457 -10.450 1.00 93.94 257 SER A CA 1
ATOM 2047 C C . SER A 1 257 ? 12.479 6.506 -9.336 1.00 93.94 257 SER A C 1
ATOM 2049 O O . SER A 1 257 ? 11.781 7.512 -9.410 1.00 93.94 257 SER A O 1
ATOM 2051 N N . LEU A 1 258 ? 13.336 6.315 -8.325 1.00 95.88 258 LEU A N 1
ATOM 2052 C CA . LEU A 1 258 ? 13.550 7.289 -7.249 1.00 95.88 258 LEU A CA 1
ATOM 2053 C C . LEU A 1 258 ? 14.172 8.582 -7.767 1.00 95.88 258 LEU A C 1
ATOM 2055 O O . LEU A 1 258 ? 13.763 9.653 -7.335 1.00 95.88 258 LEU A O 1
ATOM 2059 N N . ASP A 1 259 ? 15.114 8.504 -8.702 1.00 96.88 259 ASP A N 1
ATOM 2060 C CA . ASP A 1 259 ? 15.695 9.693 -9.325 1.00 96.88 259 ASP A CA 1
ATOM 2061 C C . ASP A 1 259 ? 14.649 10.436 -10.171 1.00 96.88 259 ASP A C 1
ATOM 2063 O O . ASP A 1 259 ? 14.471 11.641 -9.998 1.00 96.88 259 ASP A O 1
ATOM 2067 N N . SER A 1 260 ? 13.839 9.703 -10.952 1.00 95.69 260 SER A N 1
ATOM 2068 C CA . SER A 1 260 ? 12.672 10.275 -11.651 1.00 95.69 260 SER A CA 1
ATOM 2069 C C . SER A 1 260 ? 11.689 10.941 -10.669 1.00 95.69 260 SER A C 1
ATOM 2071 O O . SER A 1 260 ? 11.156 12.012 -10.947 1.00 95.69 260 SER A O 1
ATOM 2073 N N . LEU A 1 261 ? 11.470 10.336 -9.494 1.00 95.75 261 LEU A N 1
ATOM 2074 C CA . LEU A 1 261 ? 10.597 10.876 -8.454 1.00 95.75 261 LEU A CA 1
ATOM 2075 C C . LEU A 1 261 ? 11.170 12.155 -7.819 1.00 95.75 261 LEU A C 1
ATOM 2077 O O . LEU A 1 261 ? 10.422 13.111 -7.643 1.00 95.75 261 LEU A O 1
ATOM 2081 N N . LYS A 1 262 ? 12.473 12.198 -7.494 1.00 97.25 262 LYS A N 1
ATOM 2082 C CA . LYS A 1 262 ? 13.168 13.357 -6.883 1.00 97.25 262 LYS A CA 1
ATOM 2083 C C . LYS A 1 262 ? 13.061 14.627 -7.741 1.00 97.25 262 LYS A C 1
ATOM 2085 O O . LYS A 1 262 ? 13.007 15.736 -7.197 1.00 97.25 262 LYS A O 1
ATOM 2090 N N . GLU A 1 263 ? 13.019 14.462 -9.061 1.00 97.31 263 GLU A N 1
ATOM 2091 C CA . GLU A 1 263 ? 12.838 15.539 -10.041 1.00 97.31 263 GLU A CA 1
ATOM 2092 C C . GLU A 1 263 ? 11.372 16.016 -10.147 1.00 97.31 263 GLU A C 1
ATOM 2094 O O . GLU A 1 263 ? 11.114 17.171 -10.497 1.00 97.31 263 GLU A O 1
ATOM 2099 N N . ASP A 1 264 ? 10.396 15.178 -9.782 1.00 96.25 264 ASP A N 1
ATOM 2100 C CA . ASP A 1 264 ? 8.968 15.461 -9.930 1.00 96.25 264 ASP A CA 1
ATOM 2101 C C . ASP A 1 264 ? 8.398 16.326 -8.792 1.00 96.25 264 ASP A C 1
ATOM 2103 O O . ASP A 1 264 ? 7.836 15.854 -7.797 1.00 96.25 264 ASP A O 1
ATOM 2107 N N . LYS A 1 265 ? 8.485 17.645 -8.985 1.00 96.19 265 LYS A N 1
ATOM 2108 C CA . LYS A 1 265 ? 7.932 18.647 -8.058 1.00 96.19 265 LYS A CA 1
ATOM 2109 C C . LYS A 1 265 ? 6.418 18.597 -7.893 1.00 96.19 265 LYS A C 1
ATOM 2111 O O . LYS A 1 265 ? 5.903 19.089 -6.888 1.00 96.19 265 LYS A O 1
ATOM 2116 N N . GLU A 1 266 ? 5.695 17.986 -8.824 1.00 93.56 266 GLU A N 1
ATOM 2117 C CA . GLU A 1 266 ? 4.255 17.808 -8.678 1.00 93.56 266 GLU A CA 1
ATOM 2118 C C . GLU A 1 266 ? 3.954 16.673 -7.696 1.00 93.56 266 GLU A C 1
ATOM 2120 O O . GLU A 1 266 ? 3.157 16.857 -6.777 1.00 93.56 266 GLU A O 1
ATOM 2125 N N . CYS A 1 267 ? 4.677 15.553 -7.805 1.00 90.94 267 CYS A N 1
ATOM 2126 C CA . CYS A 1 267 ? 4.625 14.474 -6.820 1.00 90.94 267 CYS A CA 1
ATOM 2127 C C . CYS A 1 267 ? 5.070 14.953 -5.425 1.00 90.94 267 CYS A C 1
ATOM 2129 O O . CYS A 1 267 ? 4.387 14.662 -4.441 1.00 90.94 267 CYS A O 1
ATOM 2131 N N . GLU A 1 268 ? 6.144 15.750 -5.322 1.00 93.31 268 GLU A N 1
ATOM 2132 C CA . GLU A 1 268 ? 6.538 16.386 -4.051 1.00 93.31 268 GLU A CA 1
ATOM 2133 C C . GLU A 1 268 ? 5.392 17.231 -3.465 1.00 93.31 268 GLU A C 1
ATOM 2135 O O . GLU A 1 268 ? 5.081 17.129 -2.277 1.00 93.31 268 GLU A O 1
ATOM 2140 N N . THR A 1 269 ? 4.703 18.009 -4.305 1.00 90.12 269 THR A N 1
ATOM 2141 C CA . THR A 1 269 ? 3.560 18.842 -3.898 1.00 90.12 269 THR A CA 1
ATOM 2142 C C . THR A 1 269 ? 2.353 18.004 -3.456 1.00 90.12 269 THR A C 1
ATOM 2144 O O . THR A 1 269 ? 1.692 18.350 -2.477 1.00 90.12 269 THR A O 1
ATOM 2147 N N . TRP A 1 270 ? 2.059 16.892 -4.140 1.00 86.94 270 TRP A N 1
ATOM 2148 C CA . TRP A 1 270 ? 0.943 15.995 -3.812 1.00 86.94 270 TRP A CA 1
ATOM 2149 C C . TRP A 1 270 ? 1.126 15.282 -2.465 1.00 86.94 270 TRP A C 1
ATOM 2151 O O . TRP A 1 270 ? 0.177 15.184 -1.684 1.00 86.94 270 TRP A O 1
ATOM 2161 N N . PHE A 1 271 ? 2.335 14.792 -2.184 1.00 81.94 271 PHE A N 1
ATOM 2162 C CA . PHE A 1 271 ? 2.660 14.118 -0.922 1.00 81.94 271 PHE A CA 1
ATOM 2163 C C . PHE A 1 27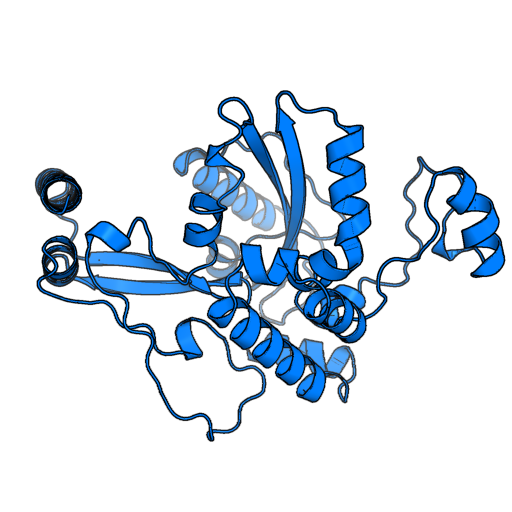1 ? 2.922 15.120 0.215 1.00 81.94 271 PHE A C 1
ATOM 2165 O O . PHE A 1 271 ? 2.586 14.853 1.369 1.00 81.94 271 PHE A O 1
ATOM 2172 N N . GLY A 1 272 ? 3.460 16.296 -0.118 1.00 86.25 272 GLY A N 1
ATOM 2173 C CA . GLY A 1 272 ? 4.008 17.279 0.811 1.00 86.25 272 GLY A CA 1
ATOM 2174 C C . GLY A 1 272 ? 5.487 17.010 1.099 1.00 86.25 272 GLY A C 1
ATOM 2175 O O . GLY A 1 272 ? 5.864 15.877 1.398 1.00 86.25 272 GLY A O 1
ATOM 2176 N N . SER A 1 273 ? 6.317 18.057 1.060 1.00 88.06 273 SER A N 1
ATOM 2177 C CA . SER A 1 273 ? 7.784 17.942 1.087 1.00 88.06 273 SER A CA 1
ATOM 2178 C C . SER A 1 273 ? 8.358 17.156 2.274 1.00 88.06 273 SER A C 1
ATOM 2180 O O . SER A 1 273 ? 9.319 16.421 2.084 1.00 88.06 273 SER A O 1
ATOM 2182 N N . GLU A 1 274 ? 7.785 17.247 3.482 1.00 85.19 274 GLU A N 1
ATOM 2183 C CA . GLU A 1 274 ? 8.256 16.463 4.645 1.00 85.19 274 GLU A CA 1
ATOM 2184 C C . GLU A 1 274 ? 8.018 14.955 4.451 1.00 85.19 274 GLU A C 1
ATOM 2186 O O . GLU A 1 274 ? 8.929 14.146 4.626 1.00 85.19 274 GLU A O 1
ATOM 2191 N N . LEU A 1 275 ? 6.810 14.587 4.010 1.00 82.12 275 LEU A N 1
ATOM 2192 C CA . LEU A 1 275 ? 6.415 13.204 3.742 1.00 82.12 275 LEU A CA 1
ATOM 2193 C C . LEU A 1 275 ? 7.238 12.601 2.596 1.00 82.12 275 LEU A C 1
ATOM 2195 O O . LEU A 1 275 ? 7.718 11.472 2.680 1.00 82.12 275 LEU A O 1
ATOM 2199 N N . PHE A 1 276 ? 7.412 13.388 1.536 1.00 87.88 276 PHE A N 1
ATOM 2200 C CA . PHE A 1 276 ? 8.190 13.041 0.356 1.00 87.88 276 PHE A CA 1
ATOM 2201 C C . PHE A 1 276 ? 9.678 12.854 0.689 1.00 87.88 276 PHE A C 1
ATOM 2203 O O . PHE A 1 276 ? 10.273 11.855 0.290 1.00 87.88 276 PHE A O 1
ATOM 2210 N N . ALA A 1 277 ? 10.274 13.766 1.465 1.00 90.06 277 ALA A N 1
ATOM 2211 C CA . ALA A 1 277 ? 11.681 13.687 1.849 1.00 90.06 277 ALA A CA 1
ATOM 2212 C C . ALA A 1 277 ? 11.980 12.453 2.713 1.00 90.06 277 ALA A C 1
ATOM 2214 O O . ALA A 1 277 ? 12.971 11.766 2.464 1.00 90.06 277 ALA A O 1
ATOM 2215 N N . GLU A 1 278 ? 11.125 12.127 3.690 1.00 86.06 278 GLU A N 1
ATOM 2216 C CA . GLU A 1 278 ? 11.294 10.903 4.483 1.00 86.06 278 GLU A CA 1
ATOM 2217 C C . GLU A 1 278 ? 11.050 9.635 3.645 1.00 86.06 278 GLU A C 1
ATOM 2219 O O . GLU A 1 278 ? 11.799 8.672 3.805 1.00 86.06 278 GLU A O 1
ATOM 2224 N N . TYR A 1 279 ? 10.098 9.634 2.700 1.00 87.81 279 TYR A N 1
ATOM 2225 C CA . TYR A 1 279 ? 9.908 8.513 1.767 1.00 87.81 279 TYR A CA 1
ATOM 2226 C C . TYR A 1 279 ? 11.162 8.245 0.921 1.00 87.81 279 TYR A C 1
ATOM 2228 O O . TYR A 1 279 ? 11.698 7.135 0.933 1.00 87.81 279 TYR A O 1
ATOM 2236 N N . VAL A 1 280 ? 11.668 9.277 0.236 1.00 92.56 280 VAL A N 1
ATOM 2237 C CA . VAL A 1 280 ? 12.867 9.193 -0.612 1.00 92.56 280 VAL A CA 1
ATOM 2238 C C . VAL A 1 280 ? 14.072 8.715 0.198 1.00 92.56 280 VAL A C 1
ATOM 2240 O O . VAL A 1 280 ? 14.728 7.753 -0.186 1.00 92.56 280 VAL A O 1
ATOM 2243 N N . LYS A 1 281 ? 14.308 9.305 1.373 1.00 91.19 281 LYS A N 1
ATOM 2244 C CA . LYS A 1 281 ? 15.392 8.938 2.298 1.00 91.19 281 LYS A CA 1
ATOM 2245 C C . LYS A 1 281 ? 15.336 7.474 2.750 1.00 91.19 281 LYS A C 1
ATOM 2247 O O . LYS A 1 281 ? 16.381 6.841 2.886 1.00 91.19 281 LYS A O 1
ATOM 2252 N N . VAL A 1 282 ? 14.142 6.927 2.996 1.00 87.19 282 VAL A N 1
ATOM 2253 C CA . VAL A 1 282 ? 13.969 5.502 3.327 1.00 87.19 282 VAL A CA 1
ATOM 2254 C C . VAL A 1 282 ? 14.320 4.623 2.136 1.00 87.19 282 VAL A C 1
ATOM 2256 O O . VAL A 1 282 ? 15.039 3.641 2.304 1.00 87.19 282 VAL A O 1
ATOM 2259 N N . LYS A 1 283 ? 13.851 4.980 0.940 1.00 90.31 283 LYS A N 1
ATOM 2260 C CA . LYS A 1 283 ? 14.064 4.180 -0.267 1.00 90.31 283 LYS A CA 1
ATOM 2261 C C . LYS A 1 283 ? 15.496 4.262 -0.802 1.00 90.31 283 LYS A C 1
ATOM 2263 O O . LYS A 1 283 ? 16.032 3.231 -1.196 1.00 90.31 283 LYS A O 1
ATOM 2268 N N . ASP A 1 284 ? 16.174 5.399 -0.663 1.00 92.88 284 ASP A N 1
ATOM 2269 C CA . ASP A 1 284 ? 17.623 5.509 -0.884 1.00 92.88 284 ASP A CA 1
ATOM 2270 C C . ASP A 1 284 ? 18.406 4.599 0.092 1.00 92.88 284 ASP A C 1
ATOM 2272 O O . ASP A 1 284 ? 19.358 3.927 -0.306 1.00 92.88 284 ASP A O 1
ATOM 2276 N N . LYS A 1 285 ? 17.978 4.491 1.362 1.00 91.50 285 LYS A N 1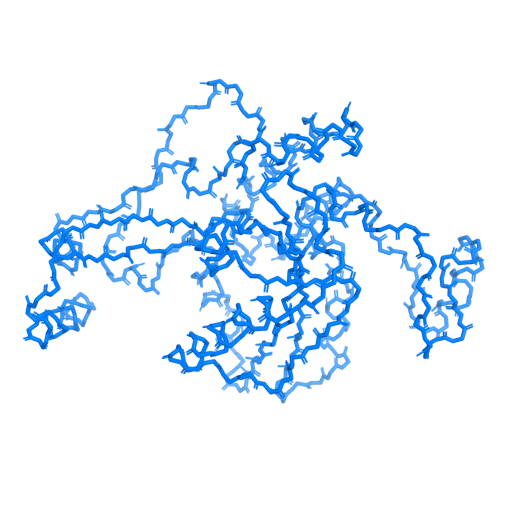
ATOM 2277 C CA . LYS A 1 285 ? 18.576 3.560 2.342 1.00 91.50 285 LYS A CA 1
ATOM 2278 C C . LYS A 1 285 ? 18.196 2.093 2.146 1.00 91.50 285 LYS A C 1
ATOM 2280 O O . LYS A 1 285 ? 18.923 1.219 2.624 1.00 91.50 285 LYS A O 1
ATOM 2285 N N . GLU A 1 286 ? 17.095 1.802 1.466 1.00 88.94 286 GLU A N 1
ATOM 2286 C CA . GLU A 1 286 ? 16.748 0.455 1.010 1.00 88.94 286 GLU A CA 1
ATOM 2287 C C . GLU A 1 286 ? 17.678 0.040 -0.142 1.00 88.94 286 GLU A C 1
ATOM 2289 O O . GLU A 1 286 ? 18.343 -0.992 -0.056 1.00 88.94 286 GLU A O 1
ATOM 2294 N N . VAL A 1 287 ? 17.815 0.904 -1.152 1.00 91.56 287 VAL A N 1
ATOM 2295 C CA . VAL A 1 287 ? 18.755 0.779 -2.279 1.00 91.56 287 VAL A CA 1
ATOM 2296 C C . VAL A 1 287 ? 20.195 0.557 -1.808 1.00 91.56 287 VAL A C 1
ATOM 2298 O O . VAL A 1 287 ? 20.829 -0.418 -2.211 1.00 91.56 287 VAL A O 1
ATOM 2301 N N . GLU A 1 288 ? 20.712 1.414 -0.923 1.00 92.62 288 GLU A N 1
ATOM 2302 C CA . GLU A 1 288 ? 22.086 1.330 -0.401 1.00 92.62 288 GLU A CA 1
ATOM 2303 C C . GLU A 1 288 ? 22.369 -0.030 0.254 1.00 92.62 288 GLU A C 1
ATOM 2305 O O . GLU A 1 288 ? 23.446 -0.598 0.091 1.00 92.62 288 GLU A O 1
ATOM 2310 N N . HIS A 1 289 ? 21.384 -0.577 0.967 1.00 89.75 289 HIS A N 1
ATOM 2311 C CA . HIS A 1 289 ? 21.508 -1.847 1.673 1.00 89.75 289 HIS A CA 1
ATOM 2312 C C . HIS A 1 289 ? 21.381 -3.061 0.750 1.00 89.75 289 HIS A C 1
ATOM 2314 O O . HIS A 1 289 ? 22.112 -4.037 0.907 1.00 89.75 289 HIS A O 1
ATOM 2320 N N . PHE A 1 290 ? 20.434 -3.025 -0.189 1.00 89.88 290 PHE A N 1
ATOM 2321 C CA . PHE A 1 290 ? 20.020 -4.200 -0.956 1.00 89.88 290 PHE A CA 1
ATOM 2322 C C . PHE A 1 290 ? 20.649 -4.324 -2.345 1.00 89.88 290 PHE A C 1
ATOM 2324 O O . PHE A 1 290 ? 20.685 -5.431 -2.887 1.00 89.88 290 PHE A O 1
ATOM 2331 N N . SER A 1 291 ? 21.192 -3.241 -2.904 1.00 89.75 291 SER A N 1
ATOM 2332 C CA . SER A 1 291 ? 21.905 -3.258 -4.193 1.00 89.75 291 SER A CA 1
ATOM 2333 C C . SER A 1 291 ? 23.130 -4.184 -4.196 1.00 89.75 291 SER A C 1
ATOM 2335 O O . SER A 1 291 ? 23.455 -4.765 -5.229 1.00 89.75 291 SER A O 1
ATOM 2337 N N . GLY A 1 292 ? 23.772 -4.378 -3.037 1.00 90.00 292 GLY A N 1
ATOM 2338 C CA . GLY A 1 292 ? 24.891 -5.309 -2.848 1.00 90.00 292 GLY A CA 1
ATOM 2339 C C . GLY A 1 292 ? 24.502 -6.775 -2.606 1.00 90.00 292 GLY A C 1
ATOM 2340 O O . GLY A 1 292 ? 25.393 -7.600 -2.418 1.00 90.00 292 GLY A O 1
ATOM 2341 N N . MET A 1 293 ? 23.208 -7.116 -2.574 1.00 93.06 293 MET A N 1
ATOM 2342 C CA . MET A 1 293 ? 22.724 -8.477 -2.300 1.00 93.06 293 MET A CA 1
ATOM 2343 C C . MET A 1 293 ? 22.233 -9.180 -3.567 1.00 93.06 293 MET A C 1
ATOM 2345 O O . MET A 1 293 ? 21.645 -8.556 -4.451 1.00 93.06 293 MET A O 1
ATOM 2349 N N . THR A 1 294 ? 22.400 -10.502 -3.630 1.00 90.81 294 THR A N 1
ATOM 2350 C CA . THR A 1 294 ? 21.738 -11.333 -4.649 1.00 90.81 294 THR A CA 1
ATOM 2351 C C . THR A 1 294 ? 20.233 -11.431 -4.385 1.00 90.81 294 THR A C 1
ATOM 2353 O O . THR A 1 294 ? 19.782 -11.246 -3.255 1.00 90.81 294 THR A O 1
ATOM 2356 N N . GLU A 1 295 ? 19.445 -11.764 -5.411 1.00 84.25 295 GLU A N 1
ATOM 2357 C CA . GLU A 1 295 ? 17.999 -12.019 -5.278 1.00 84.25 295 GLU A CA 1
ATOM 2358 C C . GLU A 1 295 ? 17.702 -13.040 -4.166 1.00 84.25 295 GLU A C 1
ATOM 2360 O O . GLU A 1 295 ? 16.866 -12.791 -3.302 1.00 84.25 295 GLU A O 1
ATOM 2365 N N . GLU A 1 296 ? 18.475 -14.129 -4.101 1.00 84.31 296 GLU A N 1
ATOM 2366 C CA . GLU A 1 296 ? 18.336 -15.137 -3.048 1.00 84.31 296 GLU A CA 1
ATOM 2367 C C . GLU A 1 296 ? 18.644 -14.582 -1.651 1.00 84.31 296 GLU A C 1
ATOM 2369 O O . GLU A 1 296 ? 17.901 -14.836 -0.708 1.00 84.31 296 GLU A O 1
ATOM 2374 N N . GLN A 1 297 ? 19.699 -13.777 -1.495 1.00 89.19 297 GLN A N 1
ATOM 2375 C CA . GLN A 1 297 ? 20.020 -13.148 -0.208 1.00 89.19 297 GLN A CA 1
ATOM 2376 C C . GLN A 1 297 ? 18.920 -12.186 0.254 1.00 89.19 297 GLN A C 1
ATOM 2378 O O . GLN A 1 297 ? 18.618 -12.130 1.449 1.00 89.19 297 GLN A O 1
ATOM 2383 N N . ARG A 1 298 ? 18.298 -11.448 -0.677 1.00 86.38 298 ARG A N 1
ATOM 2384 C CA . ARG A 1 298 ? 17.153 -10.582 -0.368 1.00 86.38 298 ARG A CA 1
ATOM 2385 C C . ARG A 1 298 ? 15.938 -11.408 0.024 1.00 86.38 298 ARG A C 1
ATOM 2387 O O . ARG A 1 298 ? 15.391 -11.163 1.095 1.00 86.38 298 ARG A O 1
ATOM 2394 N N . ARG A 1 299 ? 15.597 -12.442 -0.754 1.00 79.94 299 ARG A N 1
ATOM 2395 C CA . ARG A 1 299 ? 14.523 -13.401 -0.447 1.00 79.94 299 ARG A CA 1
ATOM 2396 C C . ARG A 1 299 ? 14.675 -13.971 0.964 1.00 79.94 299 ARG A C 1
ATOM 2398 O O . ARG A 1 299 ? 13.756 -13.842 1.765 1.00 79.94 299 ARG A O 1
ATOM 2405 N N . GLN A 1 300 ? 15.852 -14.495 1.308 1.00 79.44 300 GLN A N 1
ATOM 2406 C CA . GLN A 1 300 ? 16.133 -15.027 2.647 1.00 79.44 300 GLN A CA 1
ATOM 2407 C C . GLN A 1 300 ? 15.993 -13.963 3.748 1.00 79.44 300 GLN A C 1
ATOM 2409 O O . GLN A 1 300 ? 15.401 -14.237 4.790 1.00 79.44 300 GLN A O 1
ATOM 2414 N N . LYS A 1 301 ? 16.456 -12.722 3.525 1.00 82.44 301 LYS A N 1
ATOM 2415 C CA . LYS A 1 301 ? 16.205 -11.624 4.475 1.00 82.44 301 LYS A CA 1
ATOM 2416 C C . LYS A 1 301 ? 14.717 -11.317 4.639 1.00 82.44 301 LYS A C 1
ATOM 2418 O O . LYS A 1 301 ? 14.268 -11.166 5.771 1.00 82.44 301 LYS A O 1
ATOM 2423 N N . PHE A 1 302 ? 13.952 -11.243 3.550 1.00 74.75 302 PHE A N 1
ATOM 2424 C CA . PHE A 1 302 ? 12.506 -11.023 3.608 1.00 74.75 302 PHE A CA 1
ATOM 2425 C C . PHE A 1 302 ? 11.803 -12.122 4.422 1.00 74.75 302 PHE A C 1
ATOM 2427 O O . PHE A 1 302 ? 10.999 -11.789 5.289 1.00 74.75 302 PHE A O 1
ATOM 2434 N N . LEU A 1 303 ? 12.167 -13.398 4.246 1.00 71.75 303 LEU A N 1
ATOM 2435 C CA . LEU A 1 303 ? 11.619 -14.510 5.040 1.00 71.75 303 LEU A CA 1
ATOM 2436 C C . LEU A 1 303 ? 11.956 -14.427 6.542 1.00 71.75 303 LEU A C 1
ATOM 2438 O O . LEU A 1 303 ? 11.170 -14.879 7.367 1.00 71.75 303 LEU A O 1
ATOM 2442 N N . VAL A 1 304 ? 13.089 -13.826 6.923 1.00 72.75 304 VAL A N 1
ATOM 2443 C CA . VAL A 1 304 ? 13.450 -13.600 8.339 1.00 72.75 304 VAL A CA 1
ATOM 2444 C C . VAL A 1 304 ? 12.647 -12.452 8.971 1.00 72.75 304 VAL A C 1
ATOM 2446 O O . VAL A 1 304 ? 12.449 -12.439 10.187 1.00 72.75 304 VAL A O 1
ATOM 2449 N N . TYR A 1 305 ? 12.173 -11.488 8.177 1.00 67.75 305 TYR A N 1
ATOM 2450 C CA . TYR A 1 305 ? 11.410 -10.336 8.673 1.00 67.75 305 TYR A CA 1
ATOM 2451 C C . TYR A 1 305 ? 9.881 -10.558 8.746 1.00 67.75 305 TYR A C 1
ATOM 2453 O O . TYR A 1 305 ? 9.204 -9.710 9.339 1.00 67.75 305 TYR A O 1
ATOM 2461 N N . PHE A 1 306 ? 9.325 -11.639 8.168 1.00 58.66 306 PHE A N 1
ATOM 2462 C CA . PHE A 1 306 ? 7.876 -11.793 7.911 1.00 58.66 306 PHE A CA 1
ATOM 2463 C C . PHE A 1 306 ? 7.248 -13.170 8.241 1.00 58.66 306 PHE A C 1
ATOM 2465 O O . PHE A 1 306 ? 5.999 -13.175 8.373 1.00 58.66 306 PHE A O 1
#

InterPro domains:
  IPR014746 Glutamine synthetase/guanido kinase, catalytic domain [SSF55931] (107-301)

Secondary structure (DSSP, 8-state):
-THHHHHHHHHHHHH-TT--EEEEEEE-TTS-EEEEEEEHHHHHHHHTTSS--PBPGGGTS--SS--S------B----GGGTT--TTSHHHHHHH-TTGGG-TT-EEEEEEEEEEEEE-TTSPBP-S--HHHHHHHHHHHHHHHHTT---------SS---HHHHGGGT-EEEEEEEEEEEEETS-HHHHHHHHHHHHHHHHHHHS-SGGGGGS--------SSSS-GGGS-HHHHHHHHGGGT--SPPPSSHHHHHHHHHH-HHHHHHH-HHHHHHHHHHHHHHHHHHTTS-HHHHHHHHHHH-

Foldseek 3Di:
DLVPLLVVLVVVCVVVVVCQWDWDWDAALVRDIDTDIDGSVVVNCQSNQVDWDWDWVCNNPVQLFDDPPDDTPIDTQGHSVCVCQSPQDPVNLVVPQPCVVVVVPKDKDKDKDKDKAKAALVRHGDPDDDPVVVVLVVVVCVVCVVVVNDDPDDDDDVHHHDAPSLVVVRIHMDIQMDIDIDMPPDDVVVVVVVCVVCQLLVCCRNVVAFCSLPPDPDQPPDPDPPDRLSVDDPVVSCVPCVVVVCNDDRDNGNVSSLVSNVPDVVNCVSNPVVSNVVSSVSSVSNCVPPVPDDPVRVVVSVVVVD

pLDDT: mean 73.87, std 17.51, range [31.81, 97.31]

Radius of gyration: 22.4 Å; chains: 1; bounding box: 49×52×62 Å

Sequence (306 aa):
MISGAKMIVNEFFNNNIEVKFVRLTWVDFLGALRTRIITKKRWLDLANGSNHYSLALNCLIIPISTAPCVSPKALKLRNCDQIGKVYDCAASRRADMPNFKQLPRLKVLMGFEIEFVLLDDVFNLATSIDRQNLIIFEEIIAALEISRIDVYYFHTEIAETIRTISIRHGIRVSMTPNLYLTVCKMETDSFLAGILQKVGSLCAFDMPNLDSYYRRKEPLNIRDCPILAGKLGVGEARRQLGKYGITEPMRPKLEVSLDSLKEDKECETWFGSELFAEYVKVKDKEVEHFSGMTEEQRRQKFLVYF